Protein AF-A0A7R9ITS9-F1 (afdb_monomer_lite)

Foldseek 3Di:
DDDLVCLVVLLVVVVVDDCQVPLLVVLLCLLPDDDDLVCLVSSLVVLVSCVVVYVCNLVSNLVNCCVLQVDDLPDPPHDLVRLLSSLLSLLVCCVVVSDDCVRRVVSNVNSLVSLLVSPLALNPNLSSVLSCLVRVLQAQQVWDFPVNVVVCVVVVHDDDGHPNDDNVRNPVVLVSLVVSLVSLLVNLQVLLVVLVVLVVVQVVCCVVPVDDDPVSVVVNVVSVVSSVVSQVSSVSSCRSRVHDRDDHDDDCVVVVVVCVVVPPDPDDDDDDDPPPPDPDPVRVCVVVPDDDVVVVDDDPDPDDDDDDDDDDPVVVVVVVVVVVVVVPPDPDDDDDDDDDDDDD

pLDDT: mean 80.91, std 20.49, range [33.25, 98.31]

Sequence (344 aa):
MFTASQLDSLLKDMSTLNLTKYISEAAAALVEAKLKMNDISYVIKLCNALHRDYADFSTHLLDNWQKVLSIKKDDKSFIQSKLRVDLRFYAEVINSGILTHKEGLPLLGSVLTVLINMDKEEHNNINIILTFCRYCGEDYAGLVSRKIRQLAERYLMTVPRSTLLSKEKQRNVRTLLKDYYTSLCKHLLKEHRELQAFERQNKKILQTKGELSGERRERGTALQLSLQRLLTGTQGFSEVLDEDFPLLPQDDAVNIETLDSKVGNSESEDGLLSSNMWEDDETQNFYEYLPNMKDFLPSLTVQTNDLEAQVSEEALEADHLEELADDCLIIKEEEEEPLPPDPE

Radius of gyration: 35.15 Å; chains: 1; bounding box: 109×47×84 Å

Organism: NCBI:txid61484

Secondary structure (DSSP, 8-state):
---GGGHHHHHHHHHHS--TTTHHHHHHHHHHS---TTTHHHHHHHHHHHHHH-TTHHHHHHHHHHHHH---TT-TTS-HHHHHHHHHHHHHHHHTTSS-HHHHHHHHHHHHHHHHHH-SSS-TTHHHHHHHHHHHHHHHH----HHHHHHHHHTTPPPP---SS-HHHHHHHHHHHHHHHHHHHHHHHHHHHHHHHHHHHHHHHHHHHS---HHHHHHHHHHHHHHHHHHHHHHHHHHHHT-PPPPPPP-HHHHHHHHHTTTT--S-----------SSHHHHHHHH----GGGSS---------------THHHHHHHHHHHHHTTSS-----PPPPPPPP-

InterPro domains:
  IPR003890 MIF4G-like, type 3 [PF02854] (4-169)
  IPR003890 MIF4G-like, type 3 [SM00543] (3-204)
  IPR016024 Armadillo-type fold [SSF48371] (5-183)
  IPR039762 Nonsense-mediated mRNA decay protein Nmd2/UPF2 [PTHR12839] (2-312)

Structure (mmCIF, N/CA/C/O backbone):
data_AF-A0A7R9ITS9-F1
#
_entry.id   AF-A0A7R9ITS9-F1
#
loop_
_atom_site.group_PDB
_atom_site.id
_atom_site.type_symbol
_atom_site.label_atom_id
_atom_site.label_alt_id
_atom_site.label_comp_id
_atom_site.label_asym_id
_atom_site.label_entity_id
_atom_site.label_seq_id
_atom_site.pdbx_PDB_ins_code
_atom_site.Cartn_x
_atom_site.Cartn_y
_atom_site.Cartn_z
_atom_site.occupancy
_atom_site.B_iso_or_equiv
_atom_site.auth_seq_id
_atom_site.auth_comp_id
_atom_site.auth_asym_id
_atom_site.auth_atom_id
_atom_site.pdbx_PDB_model_num
ATOM 1 N N . MET A 1 1 ? 4.198 16.842 -12.781 1.00 65.06 1 MET A N 1
ATOM 2 C CA . MET A 1 1 ? 3.379 15.662 -12.423 1.00 65.06 1 MET A CA 1
ATOM 3 C C . MET A 1 1 ? 3.251 14.848 -13.693 1.00 65.06 1 MET A C 1
ATOM 5 O O . MET A 1 1 ? 2.812 15.427 -14.677 1.00 65.06 1 MET A O 1
ATOM 9 N N . PHE A 1 2 ? 3.721 13.602 -13.708 1.00 83.25 2 PHE A N 1
ATOM 10 C CA . PHE A 1 2 ? 3.565 12.731 -14.878 1.00 83.25 2 PHE A CA 1
ATOM 11 C C . PHE A 1 2 ? 2.101 12.299 -14.998 1.00 83.25 2 PHE A C 1
ATOM 13 O O . PHE A 1 2 ? 1.448 12.078 -13.977 1.00 83.25 2 PHE A O 1
ATOM 20 N N . THR A 1 3 ? 1.600 12.184 -16.225 1.00 83.38 3 THR A N 1
ATOM 21 C CA . THR A 1 3 ? 0.240 11.716 -16.526 1.00 83.38 3 THR A CA 1
ATOM 22 C C . THR A 1 3 ? 0.249 10.815 -17.755 1.00 83.38 3 THR A C 1
ATOM 24 O O . THR A 1 3 ? 1.094 10.981 -18.635 1.00 83.38 3 THR A O 1
ATOM 27 N N . ALA A 1 4 ? -0.711 9.890 -17.844 1.00 84.31 4 ALA A N 1
ATOM 28 C CA . ALA A 1 4 ? -0.842 8.970 -18.977 1.00 84.31 4 ALA A CA 1
ATOM 29 C C . ALA A 1 4 ? -0.823 9.652 -20.363 1.00 84.31 4 ALA A C 1
ATOM 31 O O . ALA A 1 4 ? -0.249 9.106 -21.301 1.00 84.31 4 ALA A O 1
ATOM 32 N N . SER A 1 5 ? -1.388 10.859 -20.493 1.00 89.00 5 SER A N 1
ATOM 33 C CA . SER A 1 5 ? -1.444 11.607 -21.760 1.00 89.00 5 SER A CA 1
ATOM 34 C C . SER A 1 5 ? -0.079 12.064 -22.282 1.00 89.00 5 SER A C 1
ATOM 36 O O . SER A 1 5 ? 0.055 12.357 -23.465 1.00 89.00 5 SER A O 1
ATOM 38 N N . GLN A 1 6 ? 0.936 12.125 -21.418 1.00 90.69 6 GLN A N 1
ATOM 39 C CA . GLN A 1 6 ? 2.294 12.534 -21.784 1.00 90.69 6 GLN A CA 1
ATOM 40 C C . GLN A 1 6 ? 3.157 11.353 -22.246 1.00 90.69 6 GLN A C 1
ATOM 42 O O . GLN A 1 6 ? 4.278 11.567 -22.710 1.00 90.69 6 GLN A O 1
ATOM 47 N N . LEU A 1 7 ? 2.674 10.112 -22.105 1.00 90.69 7 LEU A N 1
ATOM 48 C CA . LEU A 1 7 ? 3.479 8.921 -22.370 1.00 90.69 7 LEU A CA 1
ATOM 49 C C . LEU A 1 7 ? 3.961 8.874 -23.824 1.00 90.69 7 LEU A C 1
ATOM 51 O O . LEU A 1 7 ? 5.159 8.729 -24.056 1.00 90.69 7 LEU A O 1
ATOM 55 N N . ASP A 1 8 ? 3.057 9.031 -24.790 1.00 91.94 8 ASP A N 1
ATOM 56 C CA . ASP A 1 8 ? 3.393 8.877 -26.211 1.00 91.94 8 ASP A CA 1
ATOM 57 C C . ASP A 1 8 ? 4.367 9.957 -26.691 1.00 91.94 8 ASP A C 1
ATOM 59 O O . ASP A 1 8 ? 5.308 9.661 -27.430 1.00 91.94 8 ASP A O 1
ATOM 63 N N . SER A 1 9 ? 4.203 11.199 -26.217 1.00 93.62 9 SER A N 1
ATOM 64 C CA . SER A 1 9 ? 5.158 12.274 -26.500 1.00 93.62 9 SER A CA 1
ATOM 65 C C . SER A 1 9 ? 6.536 11.972 -25.916 1.00 93.62 9 SER A C 1
ATOM 67 O O . SER A 1 9 ? 7.531 12.099 -26.620 1.00 93.62 9 SER A O 1
ATOM 69 N N . LEU A 1 10 ? 6.606 11.494 -24.669 1.00 92.44 10 LEU A N 1
ATOM 70 C CA . LEU A 1 10 ? 7.882 11.188 -24.018 1.00 92.44 10 LEU A CA 1
ATOM 71 C C . LEU A 1 10 ? 8.594 9.994 -24.668 1.00 92.44 10 LEU A C 1
ATOM 73 O O . LEU A 1 10 ? 9.815 10.011 -24.804 1.00 92.44 10 LEU A O 1
ATOM 77 N N . LEU A 1 11 ? 7.850 8.967 -25.091 1.00 92.44 11 LEU A N 1
ATOM 78 C CA . LEU A 1 11 ? 8.406 7.832 -25.833 1.00 92.44 11 LEU A CA 1
ATOM 79 C C . LEU A 1 11 ? 8.946 8.265 -27.200 1.00 92.44 11 LEU A C 1
ATOM 81 O O . LEU A 1 11 ? 10.023 7.823 -27.604 1.00 92.44 11 LEU A O 1
ATOM 85 N N . LYS A 1 12 ? 8.229 9.157 -27.894 1.00 92.62 12 LYS A N 1
ATOM 86 C CA . LYS A 1 12 ? 8.695 9.727 -29.159 1.00 92.62 12 LYS A CA 1
ATOM 87 C C . LYS A 1 12 ? 9.978 10.529 -28.959 1.00 92.62 12 LYS A C 1
ATOM 89 O O . LYS A 1 12 ? 10.948 10.280 -29.670 1.00 92.62 12 LYS A O 1
ATOM 94 N N . ASP A 1 13 ? 10.015 11.420 -27.974 1.00 91.62 13 ASP A N 1
ATOM 95 C CA . ASP A 1 13 ? 11.203 12.226 -27.682 1.00 91.62 13 ASP A CA 1
ATOM 96 C C . ASP A 1 13 ? 12.401 11.328 -27.343 1.00 91.62 13 ASP A C 1
ATOM 98 O O . ASP A 1 13 ? 13.475 11.490 -27.922 1.00 91.62 13 ASP A O 1
ATOM 102 N N . MET A 1 14 ? 12.202 10.299 -26.510 1.00 89.69 14 MET A N 1
ATOM 103 C CA . MET A 1 14 ? 13.242 9.314 -26.191 1.00 89.69 14 MET A CA 1
ATOM 104 C C . MET A 1 14 ? 13.805 8.594 -27.413 1.00 89.69 14 MET A C 1
ATOM 106 O O . MET A 1 14 ? 15.009 8.375 -27.471 1.00 89.69 14 MET A O 1
ATOM 110 N N . SER A 1 15 ? 12.971 8.265 -28.404 1.00 88.50 15 SER A N 1
ATOM 111 C CA . SER A 1 15 ? 13.448 7.619 -29.635 1.00 88.50 15 SER A CA 1
ATOM 112 C C . SER A 1 15 ? 14.349 8.521 -30.489 1.00 88.50 15 SER A C 1
ATOM 114 O O . SER A 1 15 ? 15.094 8.031 -31.334 1.00 88.50 15 SER A O 1
ATOM 116 N N . THR A 1 16 ? 14.293 9.839 -30.270 1.00 91.94 16 THR A N 1
ATOM 117 C CA . THR A 1 16 ? 15.062 10.836 -31.030 1.00 91.94 16 THR A CA 1
ATOM 118 C C . THR A 1 16 ? 16.273 11.391 -30.279 1.00 91.94 16 THR A C 1
ATOM 120 O O . THR A 1 16 ? 17.164 11.969 -30.902 1.00 91.94 16 THR A O 1
ATOM 123 N N . LEU A 1 17 ? 16.329 11.222 -28.956 1.00 92.12 17 LEU A N 1
ATOM 124 C CA . LEU A 1 17 ? 17.369 11.776 -28.091 1.00 92.12 17 LEU A CA 1
ATOM 125 C C . LEU A 1 17 ? 18.376 10.702 -27.667 1.00 92.12 17 LEU A C 1
ATOM 127 O O . LEU A 1 17 ? 18.008 9.585 -27.319 1.00 92.12 17 LEU A O 1
ATOM 131 N N . ASN A 1 18 ? 19.659 11.067 -27.600 1.00 92.56 18 ASN A N 1
ATOM 132 C CA . ASN A 1 18 ? 20.668 10.242 -26.938 1.00 92.56 18 ASN A CA 1
ATOM 133 C C . ASN A 1 18 ? 20.781 10.658 -25.465 1.00 92.56 18 ASN A C 1
ATOM 135 O O . ASN A 1 18 ? 21.387 11.683 -25.145 1.00 92.56 18 ASN A O 1
ATOM 139 N N . LEU A 1 19 ? 20.214 9.849 -24.572 1.00 93.25 19 LEU A N 1
ATOM 140 C CA . LEU A 1 19 ? 20.162 10.129 -23.138 1.00 93.25 19 LEU A CA 1
ATOM 141 C C . LEU A 1 19 ? 21.324 9.522 -22.347 1.00 93.25 19 LEU A C 1
ATOM 143 O O . LEU A 1 19 ? 21.311 9.627 -21.128 1.00 93.25 19 LEU A O 1
ATOM 147 N N . THR A 1 20 ? 22.350 8.951 -22.990 1.00 93.75 20 THR A N 1
ATOM 148 C CA . THR A 1 20 ? 23.450 8.228 -22.308 1.00 93.75 20 THR A CA 1
ATOM 149 C C . THR A 1 20 ? 24.075 9.027 -21.157 1.00 93.75 20 THR A C 1
ATOM 151 O O . THR A 1 20 ? 24.404 8.467 -20.119 1.00 93.75 20 THR A O 1
ATOM 154 N N . LYS A 1 21 ? 24.208 10.352 -21.311 1.00 94.62 21 LYS A N 1
ATOM 155 C CA . LYS A 1 21 ? 24.788 11.246 -20.290 1.00 94.62 21 LYS A CA 1
ATOM 156 C C . LYS A 1 21 ? 23.803 11.720 -19.213 1.00 94.62 21 LYS A C 1
ATOM 158 O O . LYS A 1 21 ? 24.226 12.432 -18.316 1.00 94.62 21 LYS A O 1
ATOM 163 N N . TYR A 1 22 ? 22.526 11.372 -19.334 1.00 95.69 22 TYR A N 1
ATOM 164 C CA . TYR A 1 22 ? 21.423 11.873 -18.508 1.00 95.69 22 TYR A CA 1
ATOM 165 C C . TYR A 1 22 ? 20.606 10.745 -17.853 1.00 95.69 22 TYR A C 1
ATOM 167 O O . TYR A 1 22 ? 19.547 11.002 -17.282 1.00 95.69 22 TYR A O 1
ATOM 175 N N . ILE A 1 23 ? 21.048 9.483 -17.950 1.00 96.88 23 ILE A N 1
ATOM 176 C CA . ILE A 1 23 ? 20.304 8.328 -17.418 1.00 96.88 23 ILE A CA 1
ATOM 177 C C . ILE A 1 23 ? 20.199 8.371 -15.893 1.00 96.88 23 ILE A C 1
ATOM 179 O O . ILE A 1 23 ? 19.143 8.043 -15.350 1.00 96.88 23 ILE A O 1
ATOM 183 N N . SER A 1 24 ? 21.242 8.828 -15.201 1.00 96.81 24 SER A N 1
ATOM 184 C CA . SER A 1 24 ? 21.212 9.046 -13.752 1.00 96.81 24 SER A CA 1
ATOM 185 C C . SER A 1 24 ? 20.134 10.049 -13.334 1.00 96.81 24 SER A C 1
ATOM 187 O O . SER A 1 24 ? 19.373 9.797 -12.400 1.00 96.81 24 SER A O 1
ATOM 189 N N . GLU A 1 25 ? 20.038 11.168 -14.047 1.00 97.12 25 GLU A N 1
ATOM 190 C CA . GLU A 1 25 ? 19.081 12.245 -13.815 1.00 97.12 25 GLU A CA 1
ATOM 191 C C . GLU A 1 25 ? 17.664 11.807 -14.176 1.00 97.12 25 GLU A C 1
ATOM 193 O O . GLU A 1 25 ? 16.724 12.097 -13.439 1.00 97.12 25 GLU A O 1
ATOM 198 N N . ALA A 1 26 ? 17.504 11.057 -15.269 1.00 95.88 26 ALA A N 1
ATOM 199 C CA . ALA A 1 26 ? 16.225 10.471 -15.650 1.00 95.88 26 ALA A CA 1
ATOM 200 C C . ALA A 1 26 ? 15.724 9.482 -14.585 1.00 95.88 26 ALA A C 1
ATOM 202 O O . ALA A 1 26 ? 14.560 9.543 -14.186 1.00 95.88 26 ALA A O 1
ATOM 203 N N . ALA A 1 27 ? 16.600 8.608 -14.076 1.00 97.38 27 ALA A N 1
ATOM 204 C CA . ALA A 1 27 ? 16.272 7.680 -12.997 1.00 97.38 27 ALA A CA 1
ATOM 205 C C . ALA A 1 27 ? 15.881 8.418 -11.704 1.00 97.38 27 ALA A C 1
ATOM 207 O O . ALA A 1 27 ? 14.877 8.070 -11.082 1.00 97.38 27 ALA A O 1
ATOM 208 N N . ALA A 1 28 ? 16.617 9.468 -11.326 1.00 97.25 28 ALA A N 1
ATOM 209 C CA . ALA A 1 28 ? 16.279 10.293 -10.167 1.00 97.25 28 ALA A CA 1
ATOM 210 C C . ALA A 1 28 ? 14.916 10.987 -10.339 1.00 97.25 28 ALA A C 1
ATOM 212 O O . ALA A 1 28 ? 14.052 10.882 -9.468 1.00 97.25 28 ALA A O 1
ATOM 213 N N . ALA A 1 29 ? 14.675 11.607 -11.499 1.00 95.94 29 ALA A N 1
ATOM 214 C CA . ALA A 1 29 ? 13.419 12.289 -11.803 1.00 95.94 29 ALA A CA 1
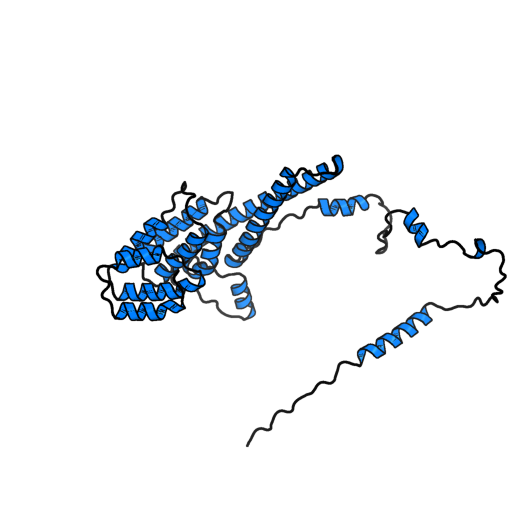ATOM 215 C C . ALA A 1 29 ? 12.206 11.344 -11.753 1.00 95.94 29 ALA A C 1
ATOM 217 O O . ALA A 1 29 ? 11.133 11.743 -11.297 1.00 95.94 29 ALA A O 1
ATOM 218 N N . LEU A 1 30 ? 12.369 10.087 -12.181 1.00 95.94 30 LEU A N 1
ATOM 219 C CA . LEU A 1 30 ? 11.328 9.059 -12.103 1.00 95.94 30 LEU A CA 1
ATOM 220 C C . LEU A 1 30 ? 10.951 8.700 -10.662 1.00 95.94 30 LEU A C 1
ATOM 222 O O . LEU A 1 30 ? 9.767 8.557 -10.361 1.00 95.94 30 LEU A O 1
ATOM 226 N N . VAL A 1 31 ? 11.939 8.569 -9.776 1.00 95.75 31 VAL A N 1
ATOM 227 C CA . VAL A 1 31 ? 11.719 8.227 -8.360 1.00 95.75 31 VAL A CA 1
ATOM 228 C C . VAL A 1 31 ? 11.122 9.414 -7.589 1.00 95.75 31 VAL A C 1
ATOM 230 O O . VAL A 1 31 ? 10.216 9.257 -6.762 1.00 95.75 31 VAL A O 1
ATOM 233 N N . GLU A 1 32 ? 11.579 10.631 -7.881 1.00 93.38 32 GLU A N 1
ATOM 234 C CA . GLU A 1 32 ? 11.097 11.857 -7.236 1.00 93.38 32 GLU A CA 1
ATOM 235 C C . GLU A 1 32 ? 9.712 12.295 -7.727 1.00 93.38 32 GLU A C 1
ATOM 237 O O . GLU A 1 32 ? 8.992 13.013 -7.019 1.00 93.38 32 GLU A O 1
ATOM 242 N N . ALA A 1 33 ? 9.302 11.842 -8.915 1.00 92.88 33 ALA A N 1
ATOM 243 C CA . ALA A 1 33 ? 8.025 12.200 -9.503 1.00 92.88 33 ALA A CA 1
ATOM 244 C C . ALA A 1 33 ? 6.855 11.939 -8.538 1.00 92.88 33 ALA A C 1
ATOM 246 O O . ALA A 1 33 ? 6.716 10.892 -7.897 1.00 92.88 33 ALA A O 1
ATOM 247 N N . LYS A 1 34 ? 5.953 12.921 -8.455 1.00 91.56 34 LYS A N 1
ATOM 248 C CA . LYS A 1 34 ? 4.650 12.749 -7.807 1.00 91.56 34 LYS A CA 1
ATOM 249 C C . LYS A 1 34 ? 3.712 12.078 -8.803 1.00 91.56 34 LYS A C 1
ATOM 251 O O . LYS A 1 34 ? 3.253 12.730 -9.743 1.00 91.56 34 LYS A O 1
ATOM 256 N N . LEU A 1 35 ? 3.464 10.790 -8.592 1.00 92.44 35 LEU A N 1
ATOM 257 C CA . LEU A 1 35 ? 2.628 9.948 -9.446 1.00 92.44 35 LEU A CA 1
ATOM 258 C C . LEU A 1 35 ? 1.248 9.727 -8.821 1.00 92.44 35 LEU A C 1
ATOM 260 O O . LEU A 1 35 ? 1.101 9.726 -7.596 1.00 92.44 35 LEU A O 1
ATOM 264 N N . LYS A 1 36 ? 0.230 9.509 -9.659 1.00 92.75 36 LYS A N 1
ATOM 265 C CA . LYS A 1 36 ? -1.055 8.966 -9.200 1.00 92.75 36 LYS A CA 1
ATOM 266 C C . LYS A 1 36 ? -1.046 7.448 -9.325 1.00 92.75 36 LYS A C 1
ATOM 268 O O . LYS A 1 36 ? -0.364 6.876 -10.169 1.00 92.75 36 LYS A O 1
ATOM 273 N N . MET A 1 37 ? -1.887 6.802 -8.524 1.00 92.56 37 MET A N 1
ATOM 274 C CA . MET A 1 37 ? -2.043 5.345 -8.502 1.00 92.56 37 MET A CA 1
ATOM 275 C C . MET A 1 37 ? -2.404 4.754 -9.880 1.00 92.56 37 MET A C 1
ATOM 277 O O . MET A 1 37 ? -1.963 3.658 -10.215 1.00 92.56 37 MET A O 1
ATOM 281 N N . ASN A 1 38 ? -3.166 5.490 -10.691 1.00 93.06 38 ASN A N 1
ATOM 282 C CA . ASN A 1 38 ? -3.594 5.055 -12.026 1.00 93.06 38 ASN A CA 1
ATOM 283 C C . ASN A 1 38 ? -2.523 5.272 -13.105 1.00 93.06 38 ASN A C 1
ATOM 285 O O . ASN A 1 38 ? -2.628 4.692 -14.180 1.00 93.06 38 ASN A O 1
ATOM 289 N N . ASP A 1 39 ? -1.495 6.081 -12.825 1.00 94.00 39 ASP A N 1
ATOM 290 C CA . ASP A 1 39 ? -0.448 6.410 -13.795 1.00 94.00 39 ASP A CA 1
ATOM 291 C C . ASP A 1 39 ? 0.724 5.408 -13.764 1.00 94.00 39 ASP A C 1
ATOM 293 O O . ASP A 1 39 ? 1.569 5.419 -14.657 1.00 94.00 39 ASP A O 1
ATOM 297 N N . ILE A 1 40 ? 0.778 4.517 -12.764 1.00 95.50 40 ILE A N 1
ATOM 298 C CA . ILE A 1 40 ? 1.912 3.601 -12.540 1.00 95.50 40 ILE A CA 1
ATOM 299 C C . ILE A 1 40 ? 2.170 2.709 -13.757 1.00 95.50 40 ILE A C 1
ATOM 301 O O . ILE A 1 40 ? 3.311 2.595 -14.194 1.00 95.50 40 ILE A O 1
ATOM 305 N N . SER A 1 41 ? 1.127 2.125 -14.353 1.00 94.62 41 SER A N 1
ATOM 306 C CA . SER A 1 41 ? 1.284 1.255 -15.528 1.00 94.62 41 SER A CA 1
ATOM 307 C C . SER A 1 41 ? 1.885 1.990 -16.732 1.00 94.62 41 SER A C 1
ATOM 309 O O . SER A 1 41 ? 2.608 1.387 -17.523 1.00 94.62 41 SER A O 1
ATOM 311 N N . TYR A 1 42 ? 1.638 3.295 -16.865 1.00 95.19 42 TYR A N 1
ATOM 312 C CA . TYR A 1 42 ? 2.203 4.126 -17.929 1.00 95.19 42 TYR A CA 1
ATOM 313 C C . TYR A 1 42 ? 3.657 4.505 -17.641 1.00 95.19 42 TYR A C 1
ATOM 315 O O . TYR A 1 42 ? 4.492 4.438 -18.540 1.00 95.19 42 TYR A O 1
ATOM 323 N N . VAL A 1 43 ? 3.991 4.830 -16.389 1.00 96.12 43 VAL A N 1
ATOM 324 C CA . VAL A 1 43 ? 5.387 5.082 -15.994 1.00 96.12 43 VAL A CA 1
ATOM 325 C C . VAL A 1 43 ? 6.240 3.828 -16.177 1.00 96.12 43 VAL A C 1
ATOM 327 O O . VAL A 1 43 ? 7.356 3.922 -16.671 1.00 96.12 43 VAL A O 1
ATOM 330 N N . ILE A 1 44 ? 5.707 2.640 -15.882 1.00 97.06 44 ILE A N 1
ATOM 331 C CA . ILE A 1 44 ? 6.413 1.370 -16.111 1.00 97.06 44 ILE A CA 1
ATOM 332 C C . ILE A 1 44 ? 6.739 1.159 -17.595 1.00 97.06 44 ILE A C 1
ATOM 334 O O . ILE A 1 44 ? 7.830 0.693 -17.917 1.00 97.06 44 ILE A O 1
ATOM 338 N N . LYS A 1 45 ? 5.855 1.553 -18.523 1.00 95.94 45 LYS A N 1
ATOM 339 C CA . LYS A 1 45 ? 6.169 1.531 -19.966 1.00 95.94 45 LYS A CA 1
ATOM 340 C C . LYS A 1 45 ? 7.350 2.445 -20.302 1.00 95.94 45 LYS A C 1
ATOM 342 O O . LYS A 1 45 ? 8.208 2.058 -21.091 1.00 95.94 45 LYS A O 1
ATOM 347 N N . LEU A 1 46 ? 7.419 3.617 -19.670 1.00 95.62 46 LEU A N 1
ATOM 348 C CA . LEU A 1 46 ? 8.539 4.549 -19.807 1.00 95.62 46 LEU A CA 1
ATOM 349 C C . LEU A 1 46 ? 9.847 3.945 -19.275 1.00 95.62 46 LEU A C 1
ATOM 351 O O . LEU A 1 46 ? 10.868 3.977 -19.957 1.00 95.62 46 LEU A O 1
ATOM 355 N N . CYS A 1 47 ? 9.805 3.346 -18.082 1.00 97.06 47 CYS A N 1
ATOM 356 C CA . CYS A 1 47 ? 10.962 2.690 -17.477 1.00 97.06 47 CYS A CA 1
ATOM 357 C C . CYS A 1 47 ? 11.446 1.496 -18.308 1.00 97.06 47 CYS A C 1
ATOM 359 O O . CYS A 1 47 ? 12.648 1.308 -18.440 1.00 97.06 47 CYS A O 1
ATOM 361 N N . ASN A 1 48 ? 10.538 0.726 -18.913 1.00 96.75 48 ASN A N 1
ATOM 362 C CA . ASN A 1 48 ? 10.899 -0.370 -19.813 1.00 96.75 48 ASN A CA 1
ATOM 363 C C . ASN A 1 48 ? 11.606 0.121 -21.083 1.00 96.75 48 ASN A C 1
ATOM 365 O O . ASN A 1 48 ? 12.564 -0.509 -21.522 1.00 96.75 48 ASN A O 1
ATOM 369 N N . ALA A 1 49 ? 11.166 1.243 -21.663 1.00 95.25 49 ALA A N 1
ATOM 370 C CA . ALA A 1 49 ? 11.851 1.837 -22.811 1.00 95.25 49 ALA A CA 1
ATOM 371 C C . ALA A 1 49 ? 13.286 2.254 -22.444 1.00 95.25 49 ALA A C 1
ATOM 373 O O . ALA A 1 49 ? 14.228 1.874 -23.134 1.00 95.25 49 ALA A O 1
ATOM 374 N N . LEU A 1 50 ? 13.458 2.938 -21.307 1.00 96.31 50 LEU A N 1
ATOM 375 C CA . LEU A 1 50 ? 14.780 3.315 -20.800 1.00 96.31 50 LEU A CA 1
ATOM 376 C C . LEU A 1 50 ? 15.657 2.095 -20.495 1.00 96.31 50 LEU A C 1
ATOM 378 O O . LEU A 1 50 ? 16.826 2.077 -20.859 1.00 96.31 50 LEU A O 1
ATOM 382 N N . HIS A 1 51 ? 15.097 1.064 -19.864 1.00 97.00 51 HIS A N 1
ATOM 383 C CA . HIS A 1 51 ? 15.836 -0.145 -19.515 1.00 97.00 51 HIS A CA 1
ATOM 384 C C . HIS A 1 51 ? 16.323 -0.919 -20.746 1.00 97.00 51 HIS A C 1
ATOM 386 O O . HIS A 1 51 ? 17.435 -1.438 -20.745 1.00 97.00 51 HIS A O 1
ATOM 392 N N . ARG A 1 52 ? 15.506 -0.976 -21.805 1.00 95.50 52 ARG A N 1
ATOM 393 C CA . ARG A 1 52 ? 15.868 -1.642 -23.062 1.00 95.50 52 ARG A CA 1
ATOM 394 C C . ARG A 1 52 ? 17.014 -0.928 -23.778 1.00 95.50 52 ARG A C 1
ATOM 396 O O . ARG A 1 52 ? 17.881 -1.593 -24.337 1.00 95.50 52 ARG A O 1
ATOM 403 N N . ASP A 1 53 ? 16.994 0.402 -23.776 1.00 95.12 53 ASP A N 1
ATOM 404 C CA . ASP A 1 53 ? 17.905 1.204 -24.594 1.00 95.12 53 ASP A CA 1
ATOM 405 C C . ASP A 1 53 ? 19.204 1.569 -23.836 1.00 95.12 53 ASP A C 1
ATOM 407 O O . ASP A 1 53 ? 20.228 1.839 -24.464 1.00 95.12 53 ASP A O 1
ATOM 411 N N . TYR A 1 54 ? 19.198 1.524 -22.494 1.00 96.75 54 TYR A N 1
ATOM 412 C CA . TYR A 1 54 ? 20.324 1.927 -21.645 1.00 96.75 54 TYR A CA 1
ATOM 413 C C . TYR A 1 54 ? 20.615 0.905 -20.534 1.00 96.75 54 TYR A C 1
ATOM 415 O O . TYR A 1 54 ? 19.882 0.800 -19.550 1.00 96.75 54 TYR A O 1
ATOM 423 N N . ALA A 1 55 ? 21.745 0.199 -20.650 1.00 95.62 55 ALA A N 1
ATOM 424 C CA . ALA A 1 55 ? 22.132 -0.879 -19.731 1.00 95.62 55 ALA A CA 1
ATOM 425 C C . ALA A 1 55 ? 22.294 -0.428 -18.264 1.00 95.62 55 ALA A C 1
ATOM 427 O O . ALA A 1 55 ? 21.925 -1.164 -17.353 1.00 95.62 55 ALA A O 1
ATOM 428 N N . ASP A 1 56 ? 22.786 0.793 -18.032 1.00 96.62 56 ASP A N 1
ATOM 429 C CA . ASP A 1 56 ? 23.050 1.318 -16.682 1.00 96.62 56 ASP A CA 1
ATOM 430 C C . ASP A 1 56 ? 21.793 1.871 -15.979 1.00 96.62 56 ASP A C 1
ATOM 432 O O . ASP A 1 56 ? 21.844 2.270 -14.812 1.00 96.62 56 ASP A O 1
ATOM 436 N N . PHE A 1 57 ? 20.642 1.903 -16.666 1.00 98.06 57 PHE A N 1
ATOM 437 C CA . PHE A 1 57 ? 19.413 2.495 -16.134 1.00 98.06 57 PHE A CA 1
ATOM 438 C C . PHE A 1 57 ? 18.914 1.802 -14.862 1.00 98.06 57 PHE A C 1
ATOM 440 O O . PHE A 1 57 ? 18.568 2.480 -13.895 1.00 98.06 57 PHE A O 1
ATOM 447 N N . SER A 1 58 ? 18.881 0.466 -14.838 1.00 97.56 58 SER A N 1
ATOM 448 C CA . SER A 1 58 ? 18.380 -0.298 -13.687 1.00 97.56 58 SER A CA 1
ATOM 449 C C . SER A 1 58 ? 19.232 -0.070 -12.435 1.00 97.56 58 SER A C 1
ATOM 451 O O . SER A 1 58 ? 18.678 0.092 -11.346 1.00 97.56 58 SER A O 1
ATOM 453 N N . THR A 1 59 ? 20.554 0.039 -12.593 1.00 97.75 59 THR A N 1
ATOM 454 C CA . THR A 1 59 ? 21.499 0.359 -11.512 1.00 97.75 59 THR A CA 1
ATOM 455 C C . THR A 1 59 ? 21.200 1.732 -10.912 1.00 97.75 59 THR A C 1
ATOM 457 O O . THR A 1 59 ? 20.955 1.848 -9.712 1.00 97.75 59 THR A O 1
ATOM 460 N N . HIS A 1 60 ? 21.115 2.772 -11.749 1.00 98.19 60 HIS A N 1
ATOM 461 C CA . HIS A 1 60 ? 20.789 4.122 -11.282 1.00 98.19 60 HIS A CA 1
ATOM 462 C C . HIS A 1 60 ? 19.388 4.218 -10.666 1.00 98.19 60 HIS A C 1
ATOM 464 O O . HIS A 1 60 ? 19.173 4.969 -9.711 1.00 98.19 60 HIS A O 1
ATOM 470 N N . LEU A 1 61 ? 18.420 3.464 -11.189 1.00 98.31 61 LEU A N 1
ATOM 471 C CA . LEU A 1 61 ? 17.071 3.407 -10.636 1.00 98.31 61 LEU A CA 1
ATOM 472 C C . LEU A 1 61 ? 17.079 2.784 -9.233 1.00 98.31 61 LEU A C 1
ATOM 474 O O . LEU A 1 61 ? 16.474 3.342 -8.316 1.00 98.31 61 LEU A O 1
ATOM 478 N N . LEU A 1 62 ? 17.791 1.669 -9.043 1.00 98.00 62 LEU A N 1
ATOM 479 C CA . LEU A 1 62 ? 17.918 1.006 -7.745 1.00 98.00 62 LEU A CA 1
ATOM 480 C C . LEU A 1 62 ? 18.602 1.901 -6.706 1.00 98.00 62 LEU A C 1
ATOM 482 O O . LEU A 1 62 ? 18.102 2.004 -5.586 1.00 98.00 62 LEU A O 1
ATOM 486 N N . ASP A 1 63 ? 19.686 2.586 -7.077 1.00 97.62 63 ASP A N 1
ATOM 487 C CA . ASP A 1 63 ? 20.406 3.503 -6.184 1.00 97.62 63 ASP A CA 1
ATOM 488 C C . ASP A 1 63 ? 19.495 4.620 -5.658 1.00 97.62 63 ASP A C 1
ATOM 490 O O . ASP A 1 63 ? 19.531 4.976 -4.477 1.00 97.62 63 ASP A O 1
ATOM 494 N N . ASN A 1 64 ? 18.648 5.182 -6.524 1.00 97.38 64 ASN A N 1
ATOM 495 C CA . ASN A 1 64 ? 17.691 6.211 -6.123 1.00 97.38 64 ASN A CA 1
ATOM 496 C C . ASN A 1 64 ? 16.560 5.637 -5.260 1.00 97.38 64 ASN A C 1
ATOM 498 O O . ASN A 1 64 ? 16.185 6.252 -4.259 1.00 97.38 64 ASN A O 1
ATOM 502 N N . TRP A 1 65 ? 16.071 4.432 -5.563 1.00 97.31 65 TRP A N 1
ATOM 503 C CA . TRP A 1 65 ? 15.089 3.758 -4.712 1.00 97.31 65 TRP A CA 1
ATOM 504 C C . TRP A 1 65 ? 15.621 3.439 -3.321 1.00 97.31 65 TRP A C 1
ATOM 506 O O . TRP A 1 65 ? 14.901 3.631 -2.345 1.00 97.31 65 TRP A O 1
ATOM 516 N N . GLN A 1 66 ? 16.875 3.006 -3.198 1.00 95.44 66 GLN A N 1
ATOM 517 C CA . GLN A 1 66 ? 17.488 2.746 -1.897 1.00 95.44 66 GLN A CA 1
ATOM 518 C C . GLN A 1 66 ? 17.517 4.003 -1.025 1.00 95.44 66 GLN A C 1
ATOM 520 O O . GLN A 1 66 ? 17.252 3.907 0.170 1.00 95.44 66 GLN A O 1
ATOM 525 N N . LYS A 1 67 ? 17.762 5.186 -1.599 1.00 92.25 67 LYS A N 1
ATOM 526 C CA . LYS A 1 67 ? 17.737 6.455 -0.851 1.00 92.25 67 LYS A CA 1
ATOM 527 C C . LYS A 1 67 ? 16.341 6.795 -0.323 1.00 92.25 67 LYS A C 1
ATOM 529 O O . LYS A 1 67 ? 16.227 7.287 0.793 1.00 92.25 67 LYS A O 1
ATOM 534 N N . VAL A 1 68 ? 15.297 6.527 -1.109 1.00 91.00 68 VAL A N 1
ATOM 535 C CA . VAL A 1 68 ? 13.908 6.884 -0.766 1.00 91.00 68 VAL A CA 1
ATOM 536 C C . VAL A 1 68 ? 13.233 5.843 0.130 1.00 91.00 68 VAL A C 1
ATOM 538 O O . VAL A 1 68 ? 12.458 6.200 1.013 1.00 91.00 68 VAL A O 1
ATOM 541 N N . LEU A 1 69 ? 13.522 4.558 -0.078 1.00 92.25 69 LEU A N 1
ATOM 542 C CA . LEU A 1 69 ? 12.849 3.447 0.598 1.00 92.25 69 LEU A CA 1
ATOM 543 C C . LEU A 1 69 ? 13.630 2.886 1.795 1.00 92.25 69 LEU A C 1
ATOM 545 O O . LEU A 1 69 ? 13.092 2.057 2.525 1.00 92.25 69 LEU A O 1
ATOM 549 N N . SER A 1 70 ? 14.866 3.322 2.058 1.00 87.56 70 SER A N 1
ATOM 550 C CA . SER A 1 70 ? 15.594 2.928 3.277 1.00 87.56 70 SER A CA 1
ATOM 551 C C . SER A 1 70 ? 15.056 3.654 4.513 1.00 87.56 70 SER A C 1
ATOM 553 O O . SER A 1 70 ? 15.701 4.539 5.074 1.00 87.56 70 SER A O 1
ATOM 555 N N . ILE A 1 71 ? 13.856 3.269 4.940 1.00 81.88 71 ILE A N 1
ATOM 556 C CA . ILE A 1 71 ? 13.171 3.845 6.096 1.00 81.88 71 ILE A CA 1
ATOM 557 C C . ILE A 1 71 ? 13.893 3.402 7.371 1.00 81.88 71 ILE A C 1
ATOM 559 O O . ILE A 1 71 ? 14.037 2.208 7.647 1.00 81.88 71 ILE A O 1
ATOM 563 N N . LYS A 1 72 ? 14.339 4.372 8.171 1.00 77.50 72 LYS A N 1
ATOM 564 C CA . LYS A 1 72 ? 14.890 4.126 9.509 1.00 77.50 72 LYS A CA 1
ATOM 565 C C . LYS A 1 72 ? 13.763 4.156 10.539 1.00 77.50 72 LYS A C 1
ATOM 567 O O . LYS A 1 72 ? 12.821 4.926 10.402 1.00 77.50 72 LYS A O 1
ATOM 572 N N . LYS A 1 73 ? 13.884 3.352 11.602 1.00 66.62 73 LYS A N 1
ATOM 573 C CA . LYS A 1 73 ? 12.858 3.235 12.660 1.00 66.62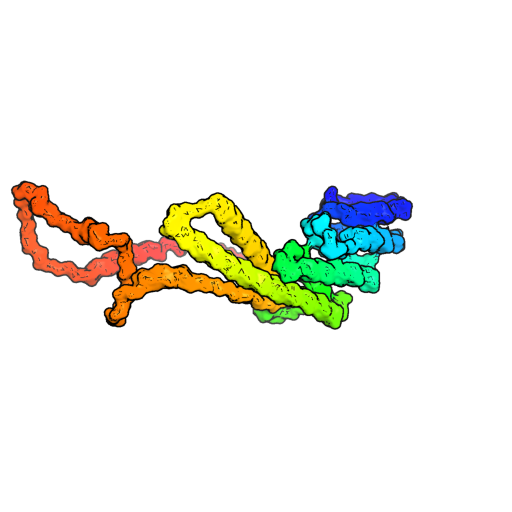 73 LYS A CA 1
ATOM 574 C C . LYS A 1 73 ? 12.493 4.569 13.329 1.00 66.62 73 LYS A C 1
ATOM 576 O O . LYS A 1 73 ? 11.345 4.732 13.726 1.00 66.62 73 LYS A O 1
ATOM 581 N N . ASP A 1 74 ? 13.437 5.504 13.417 1.00 64.19 74 ASP A N 1
ATOM 582 C CA . ASP A 1 74 ? 13.231 6.812 14.059 1.00 64.19 74 ASP A CA 1
ATOM 583 C C . ASP A 1 74 ? 12.765 7.904 13.085 1.00 64.19 74 ASP A C 1
ATOM 585 O O . ASP A 1 74 ? 12.461 9.026 13.493 1.00 64.19 74 ASP A O 1
ATOM 589 N N . ASP A 1 75 ? 12.698 7.593 11.790 1.00 65.00 75 ASP A N 1
ATOM 590 C CA . ASP A 1 75 ? 12.424 8.580 10.759 1.00 65.00 75 ASP A CA 1
ATOM 591 C C . ASP A 1 75 ? 10.920 8.679 10.484 1.00 65.00 75 ASP A C 1
ATOM 593 O O . ASP A 1 75 ? 10.362 8.018 9.610 1.00 65.00 75 ASP A O 1
ATOM 597 N N . LYS A 1 76 ? 10.235 9.521 11.265 1.00 58.28 76 LYS A N 1
ATOM 598 C CA . LYS A 1 76 ? 8.815 9.853 11.050 1.00 58.28 76 LYS A CA 1
ATOM 599 C C . LYS A 1 76 ? 8.597 10.822 9.874 1.00 58.28 76 LYS A C 1
ATOM 601 O O . LYS A 1 76 ? 7.467 11.251 9.658 1.00 58.28 76 LYS A O 1
ATOM 606 N N . SER A 1 77 ? 9.649 11.203 9.138 1.00 57.25 77 SER A N 1
ATOM 607 C CA . SER A 1 77 ? 9.590 12.266 8.123 1.00 57.25 77 SER A CA 1
ATOM 608 C C . SER A 1 77 ? 9.082 11.822 6.745 1.00 57.25 77 SER A C 1
ATOM 610 O O . SER A 1 77 ? 8.843 12.671 5.881 1.00 57.25 77 SER A O 1
ATOM 612 N N . PHE A 1 78 ? 8.870 10.520 6.509 1.00 67.56 78 PHE A N 1
ATOM 613 C CA . PHE A 1 78 ? 8.393 10.058 5.205 1.00 67.56 78 PHE A CA 1
ATOM 614 C C . PHE A 1 78 ? 6.907 10.383 4.983 1.00 67.56 78 PHE A C 1
ATOM 616 O O . PHE A 1 78 ? 6.041 10.188 5.838 1.00 67.56 78 PHE A O 1
ATOM 623 N N . ILE A 1 79 ? 6.586 10.856 3.778 1.00 71.31 79 ILE A N 1
ATOM 624 C CA . ILE A 1 79 ? 5.218 11.216 3.404 1.00 71.31 79 ILE A CA 1
ATOM 625 C C . ILE A 1 79 ? 4.445 9.932 3.088 1.00 71.31 79 ILE A C 1
ATOM 627 O O . ILE A 1 79 ? 4.570 9.383 1.990 1.00 71.31 79 ILE A O 1
ATOM 631 N N . GLN A 1 80 ? 3.594 9.487 4.017 1.00 77.81 80 GLN A N 1
ATOM 632 C CA . GLN A 1 80 ? 2.779 8.268 3.876 1.00 77.81 80 GLN A CA 1
ATOM 633 C C . GLN A 1 80 ? 2.030 8.188 2.533 1.00 77.81 80 GLN A C 1
ATOM 635 O O . GLN A 1 80 ? 1.992 7.138 1.888 1.00 77.81 80 GLN A O 1
ATOM 640 N N . SER A 1 81 ? 1.474 9.313 2.068 1.00 79.19 81 SER A N 1
ATOM 641 C CA . SER A 1 81 ? 0.734 9.397 0.802 1.00 79.19 81 SER A CA 1
ATOM 642 C C . SER A 1 81 ? 1.595 9.104 -0.428 1.00 79.19 81 SER A C 1
ATOM 644 O O . SER A 1 81 ? 1.091 8.496 -1.373 1.00 79.19 81 SER A O 1
ATOM 646 N N . LYS A 1 82 ? 2.872 9.521 -0.422 1.00 89.56 82 LYS A N 1
ATOM 647 C CA . LYS A 1 82 ? 3.823 9.231 -1.505 1.00 89.56 82 LYS A CA 1
ATOM 648 C C . LYS A 1 82 ? 4.349 7.806 -1.379 1.00 89.56 82 LYS A C 1
ATOM 650 O O . LYS A 1 82 ? 4.285 7.074 -2.361 1.00 89.56 82 LYS A O 1
ATOM 655 N N . LEU A 1 83 ? 4.732 7.376 -0.172 1.00 92.56 83 LEU A N 1
ATOM 656 C CA . LEU A 1 83 ? 5.246 6.023 0.061 1.00 92.56 83 LEU A CA 1
ATOM 657 C C . LEU A 1 83 ? 4.265 4.939 -0.409 1.00 92.56 83 LEU A C 1
ATOM 659 O O . LEU A 1 83 ? 4.678 3.939 -0.979 1.00 92.56 83 LEU A O 1
ATOM 663 N N . ARG A 1 84 ? 2.954 5.152 -0.243 1.00 93.12 84 ARG A N 1
ATOM 664 C CA . ARG A 1 84 ? 1.924 4.238 -0.760 1.00 93.12 84 ARG A CA 1
ATOM 665 C C . ARG A 1 84 ? 2.005 4.020 -2.277 1.00 93.12 84 ARG A C 1
ATOM 667 O O . ARG A 1 84 ? 1.795 2.903 -2.740 1.00 93.12 84 ARG A O 1
ATOM 674 N N . VAL A 1 85 ? 2.240 5.082 -3.046 1.00 95.25 85 VAL A N 1
ATOM 675 C CA . VAL A 1 85 ? 2.345 5.015 -4.514 1.00 95.25 85 VAL A CA 1
ATOM 676 C C . VAL A 1 85 ? 3.714 4.472 -4.912 1.00 95.25 85 VAL A C 1
ATOM 678 O O . VAL A 1 85 ? 3.789 3.583 -5.754 1.00 95.25 85 VAL A O 1
ATOM 681 N N . ASP A 1 86 ? 4.769 4.948 -4.254 1.00 95.81 86 ASP A N 1
ATOM 682 C CA . ASP A 1 86 ? 6.154 4.536 -4.479 1.00 95.81 86 ASP A CA 1
ATOM 683 C C . ASP A 1 86 ? 6.357 3.042 -4.220 1.00 95.81 86 ASP A C 1
ATOM 685 O O . ASP A 1 86 ? 6.987 2.363 -5.021 1.00 95.81 86 ASP A O 1
ATOM 689 N N . LEU A 1 87 ? 5.769 2.499 -3.150 1.00 96.44 87 LEU A N 1
ATOM 690 C CA . LEU A 1 87 ? 5.866 1.078 -2.821 1.00 96.44 87 LEU A CA 1
ATOM 691 C C . LEU A 1 87 ? 5.217 0.201 -3.899 1.00 96.44 87 LEU A C 1
ATOM 693 O O . LEU A 1 87 ? 5.783 -0.826 -4.271 1.00 96.44 87 LEU A O 1
ATOM 697 N N . ARG A 1 88 ? 4.058 0.613 -4.436 1.00 96.50 88 ARG A N 1
ATOM 698 C CA . ARG A 1 88 ? 3.442 -0.081 -5.575 1.00 96.50 88 ARG A CA 1
ATOM 699 C C . ARG A 1 88 ? 4.303 0.062 -6.826 1.00 96.50 88 ARG A C 1
ATOM 701 O O . ARG A 1 88 ? 4.533 -0.926 -7.507 1.00 96.50 88 ARG A O 1
ATOM 708 N N . PHE A 1 89 ? 4.780 1.268 -7.126 1.00 97.75 89 PHE A N 1
ATOM 709 C CA . PHE A 1 89 ? 5.620 1.503 -8.297 1.00 97.75 89 PHE A CA 1
ATOM 710 C C . PHE A 1 89 ? 6.890 0.642 -8.245 1.00 97.75 89 PHE A C 1
ATOM 712 O O . PHE A 1 89 ? 7.189 -0.061 -9.204 1.00 97.75 89 PHE A O 1
ATOM 719 N N . TYR A 1 90 ? 7.570 0.598 -7.103 1.00 98.12 90 TYR A N 1
ATOM 720 C CA . TYR A 1 90 ? 8.744 -0.242 -6.896 1.00 98.12 90 TYR A CA 1
ATOM 721 C C . TYR A 1 90 ? 8.445 -1.740 -7.071 1.00 98.12 90 TYR A C 1
ATOM 723 O O . TYR A 1 90 ? 9.209 -2.456 -7.718 1.00 98.12 90 TYR A O 1
ATOM 731 N N . ALA A 1 91 ? 7.306 -2.214 -6.558 1.00 97.62 91 ALA A N 1
ATOM 732 C CA . ALA A 1 91 ? 6.872 -3.595 -6.754 1.00 97.62 91 ALA A CA 1
ATOM 733 C C . ALA A 1 91 ? 6.601 -3.926 -8.238 1.00 97.62 91 ALA A C 1
ATOM 735 O O . ALA A 1 91 ? 6.947 -5.016 -8.689 1.00 97.62 91 ALA A O 1
ATOM 736 N N . GLU A 1 92 ? 6.047 -2.994 -9.016 1.00 97.31 92 GLU A N 1
ATOM 737 C CA . GLU A 1 92 ? 5.835 -3.162 -10.464 1.00 97.31 92 GLU A CA 1
ATOM 738 C C . GLU A 1 92 ? 7.147 -3.117 -11.266 1.00 97.31 92 GLU A C 1
ATOM 740 O O . GLU A 1 92 ? 7.294 -3.817 -12.268 1.00 97.31 92 GLU A O 1
ATOM 745 N N . VAL A 1 93 ? 8.142 -2.340 -10.822 1.00 98.00 93 VAL A N 1
ATOM 746 C CA . VAL A 1 93 ? 9.490 -2.330 -11.425 1.00 98.00 93 VAL A CA 1
ATOM 747 C C . VAL A 1 93 ? 10.146 -3.713 -11.308 1.00 98.00 93 VAL A C 1
ATOM 749 O O . VAL A 1 93 ? 10.778 -4.183 -12.252 1.00 98.00 93 VAL A O 1
ATOM 752 N N . ILE A 1 94 ? 9.967 -4.394 -10.174 1.00 97.56 94 ILE A N 1
ATOM 753 C CA . ILE A 1 94 ? 10.440 -5.774 -9.991 1.00 97.56 94 ILE A CA 1
ATOM 754 C C . ILE A 1 94 ? 9.597 -6.749 -10.826 1.00 97.56 94 ILE A C 1
ATOM 756 O O . ILE A 1 94 ? 10.157 -7.612 -11.495 1.00 97.56 94 ILE A O 1
ATOM 760 N N . ASN A 1 95 ? 8.266 -6.597 -10.828 1.00 95.19 95 ASN A N 1
ATOM 761 C CA . ASN A 1 95 ? 7.350 -7.474 -11.571 1.00 95.19 95 ASN A CA 1
ATOM 762 C C . ASN A 1 95 ? 7.602 -7.437 -13.090 1.00 95.19 95 ASN A C 1
ATOM 764 O O . ASN A 1 95 ? 7.551 -8.455 -13.770 1.00 95.19 95 ASN A O 1
ATOM 768 N N . SER A 1 96 ? 7.942 -6.258 -13.618 1.00 95.62 96 SER A N 1
ATOM 769 C CA . SER A 1 96 ? 8.306 -6.061 -15.028 1.00 95.62 96 SER A CA 1
ATOM 770 C C . SER A 1 96 ? 9.714 -6.551 -15.388 1.00 95.62 96 SER A C 1
ATOM 772 O O . SER A 1 96 ? 10.068 -6.550 -16.564 1.00 95.62 96 SER A O 1
ATOM 774 N N . GLY A 1 97 ? 10.516 -6.982 -14.409 1.00 95.62 97 GLY A N 1
ATOM 775 C CA . GLY A 1 97 ? 11.863 -7.508 -14.628 1.00 95.62 97 GLY A CA 1
ATOM 776 C C . GLY A 1 97 ? 12.948 -6.451 -14.849 1.00 95.62 97 GLY A C 1
ATOM 777 O O . GLY A 1 97 ? 14.089 -6.825 -15.102 1.00 95.62 97 GLY A O 1
ATOM 778 N N . ILE A 1 98 ? 12.631 -5.155 -14.710 1.00 97.50 98 ILE A N 1
ATOM 779 C CA . ILE A 1 98 ? 13.618 -4.059 -14.786 1.00 97.50 98 ILE A CA 1
ATOM 780 C C . ILE A 1 98 ? 14.663 -4.206 -13.673 1.00 97.50 98 ILE A C 1
ATOM 782 O O . ILE A 1 98 ? 15.847 -3.942 -13.872 1.00 97.50 98 ILE A O 1
ATOM 786 N N . LEU A 1 99 ? 14.213 -4.628 -12.488 1.00 97.81 99 LEU A N 1
ATOM 787 C CA . LEU A 1 99 ? 15.078 -5.054 -11.395 1.00 97.81 99 LEU A CA 1
ATOM 788 C C . LEU A 1 99 ? 14.943 -6.558 -11.210 1.00 97.81 99 LEU A C 1
ATOM 790 O O . LEU A 1 99 ? 13.833 -7.086 -11.110 1.00 97.81 99 LEU A O 1
ATOM 794 N N . THR A 1 100 ? 16.072 -7.255 -11.098 1.00 96.06 100 THR A N 1
ATOM 795 C CA . THR A 1 100 ? 16.031 -8.695 -10.855 1.00 96.06 100 THR A CA 1
ATOM 796 C C . THR A 1 100 ? 15.524 -8.994 -9.444 1.00 96.06 100 THR A C 1
ATOM 798 O O . THR A 1 100 ? 15.661 -8.199 -8.510 1.00 96.06 100 THR A O 1
ATOM 801 N N . HIS A 1 101 ? 15.009 -10.206 -9.230 1.00 95.12 101 HIS A N 1
ATOM 802 C CA . HIS A 1 101 ? 14.566 -10.638 -7.899 1.00 95.12 101 HIS A CA 1
ATOM 803 C C . HIS A 1 101 ? 15.691 -10.609 -6.854 1.00 95.12 101 HIS A C 1
ATOM 805 O O . HIS A 1 101 ? 15.422 -10.461 -5.663 1.00 95.12 101 HIS A O 1
ATOM 811 N N . LYS A 1 102 ? 16.949 -10.770 -7.280 1.00 95.31 102 LYS A N 1
ATOM 812 C CA . LYS A 1 102 ? 18.112 -10.726 -6.388 1.00 95.31 102 LYS A CA 1
ATOM 813 C C . LYS A 1 102 ? 18.382 -9.307 -5.880 1.00 95.31 102 LYS A C 1
ATOM 815 O O . LYS A 1 102 ? 18.803 -9.153 -4.740 1.00 95.31 102 LYS A O 1
ATOM 820 N N . GLU A 1 103 ? 18.127 -8.303 -6.710 1.00 95.69 103 GLU A N 1
ATOM 821 C CA . GLU A 1 103 ? 18.400 -6.896 -6.415 1.00 95.69 103 GLU A CA 1
ATOM 822 C C . GLU A 1 103 ? 17.218 -6.215 -5.724 1.00 95.69 103 GLU A C 1
ATOM 824 O O . GLU A 1 103 ? 17.400 -5.516 -4.729 1.00 95.69 103 GLU A O 1
ATOM 829 N N . GLY A 1 104 ? 16.000 -6.439 -6.226 1.00 96.25 104 GLY A N 1
ATOM 830 C CA . GLY A 1 104 ? 14.826 -5.686 -5.790 1.00 96.25 104 GLY A CA 1
ATOM 831 C C . GLY A 1 104 ? 14.127 -6.233 -4.540 1.00 96.25 104 GLY A C 1
ATOM 832 O O . GLY A 1 104 ? 13.692 -5.471 -3.672 1.00 96.25 104 GLY A O 1
ATOM 833 N N . LEU A 1 105 ? 14.036 -7.562 -4.396 1.00 96.12 105 LEU A N 1
ATOM 834 C CA . LEU A 1 105 ? 13.316 -8.173 -3.270 1.00 96.12 105 LEU A CA 1
ATOM 835 C C . LEU A 1 105 ? 13.910 -7.848 -1.890 1.00 96.12 105 LEU A C 1
ATOM 837 O O . LEU A 1 105 ? 13.114 -7.664 -0.968 1.00 96.12 105 LEU A O 1
ATOM 841 N N . PRO A 1 106 ? 15.244 -7.761 -1.695 1.00 95.88 106 PRO A N 1
ATOM 842 C CA . PRO A 1 106 ? 15.803 -7.391 -0.397 1.00 95.88 106 PRO A CA 1
ATOM 843 C C . PRO A 1 106 ? 15.309 -6.030 0.111 1.00 95.88 106 PRO A C 1
ATOM 845 O O . PRO A 1 106 ? 14.927 -5.920 1.277 1.00 95.88 106 PRO A O 1
ATOM 848 N N . LEU A 1 107 ? 15.255 -5.011 -0.758 1.00 96.19 107 LEU A N 1
ATOM 849 C CA . LEU A 1 107 ? 14.761 -3.684 -0.381 1.00 96.19 107 LEU A CA 1
ATOM 850 C C . LEU A 1 107 ? 13.256 -3.722 -0.092 1.00 96.19 107 LEU A C 1
ATOM 852 O O . LEU A 1 107 ? 12.833 -3.236 0.954 1.00 96.19 107 LEU A O 1
ATOM 856 N N . LEU A 1 108 ? 12.459 -4.365 -0.954 1.00 96.50 108 LEU A N 1
ATOM 857 C CA . LEU A 1 108 ? 11.011 -4.490 -0.745 1.00 96.50 108 LEU A CA 1
ATOM 858 C C . LEU A 1 108 ? 10.683 -5.208 0.575 1.00 96.50 108 LEU A C 1
ATOM 860 O O . LEU A 1 108 ? 9.856 -4.740 1.358 1.00 96.50 108 LEU A O 1
ATOM 864 N N . GLY A 1 109 ? 11.360 -6.327 0.843 1.00 95.06 109 GLY A N 1
ATOM 865 C CA . GLY A 1 109 ? 11.196 -7.094 2.076 1.00 95.06 109 GLY A CA 1
ATOM 866 C C . GLY A 1 109 ? 11.598 -6.297 3.317 1.00 95.06 109 GLY A C 1
ATOM 867 O O . GLY A 1 109 ? 10.884 -6.333 4.321 1.00 95.06 109 GLY A O 1
ATOM 868 N N . SER A 1 110 ? 12.695 -5.535 3.238 1.00 94.38 110 SER A N 1
ATOM 869 C CA . SER A 1 110 ? 13.133 -4.631 4.307 1.00 94.38 110 SER A CA 1
ATOM 870 C C . SER A 1 110 ? 12.071 -3.573 4.618 1.00 94.38 110 SER A C 1
ATOM 872 O O . SER A 1 110 ? 11.658 -3.448 5.770 1.00 94.38 110 SER A O 1
ATOM 874 N N . VAL A 1 111 ? 11.547 -2.885 3.596 1.00 94.12 111 VAL A N 1
ATOM 875 C CA . VAL A 1 111 ? 10.508 -1.851 3.749 1.00 94.12 111 VAL A CA 1
ATOM 876 C C . VAL A 1 111 ? 9.258 -2.409 4.421 1.00 94.12 111 VAL A C 1
ATOM 878 O O . VAL A 1 111 ? 8.798 -1.851 5.416 1.00 94.12 111 VAL A O 1
ATOM 881 N N . LEU A 1 112 ? 8.724 -3.526 3.918 1.00 94.69 112 LEU A N 1
ATOM 882 C CA . LEU A 1 112 ? 7.529 -4.156 4.489 1.00 94.69 112 LEU A CA 1
ATOM 883 C C . LEU A 1 112 ? 7.755 -4.563 5.947 1.00 94.69 112 LEU A C 1
ATOM 885 O O . LEU A 1 112 ? 6.911 -4.307 6.804 1.00 94.69 112 LEU A O 1
ATOM 889 N N . THR A 1 113 ? 8.921 -5.141 6.240 1.00 93.38 113 THR A N 1
ATOM 890 C CA . THR A 1 113 ? 9.297 -5.545 7.597 1.00 93.38 113 THR A CA 1
ATOM 891 C C . THR A 1 113 ? 9.406 -4.341 8.529 1.00 93.38 113 THR A C 1
ATOM 893 O O . THR A 1 113 ? 8.949 -4.412 9.668 1.00 93.38 113 THR A O 1
ATOM 896 N N . VAL A 1 114 ? 9.994 -3.229 8.079 1.00 91.88 114 VAL A N 1
ATOM 897 C CA . VAL A 1 114 ? 10.106 -1.999 8.874 1.00 91.88 114 VAL A CA 1
ATOM 898 C C . VAL A 1 114 ? 8.725 -1.410 9.146 1.00 91.88 114 VAL A C 1
ATOM 900 O O . VAL A 1 114 ? 8.403 -1.192 10.311 1.00 91.88 114 VAL A O 1
ATOM 903 N N . LEU A 1 115 ? 7.885 -1.234 8.121 1.00 91.81 115 LEU A N 1
ATOM 904 C CA . LEU A 1 115 ? 6.537 -0.669 8.270 1.00 91.81 115 LEU A CA 1
ATOM 905 C C . LEU A 1 115 ? 5.677 -1.478 9.247 1.00 91.81 115 LEU A C 1
ATOM 907 O O . LEU A 1 115 ? 5.040 -0.908 10.129 1.00 91.81 115 LEU A O 1
ATOM 911 N N . ILE A 1 116 ? 5.711 -2.807 9.137 1.00 92.12 116 ILE A N 1
ATOM 912 C CA . ILE A 1 116 ? 4.951 -3.709 10.013 1.00 92.12 116 ILE A CA 1
ATOM 913 C C . ILE A 1 116 ? 5.488 -3.677 11.447 1.00 92.12 116 ILE A C 1
ATOM 915 O O . ILE A 1 116 ? 4.714 -3.685 12.397 1.00 92.12 116 ILE A O 1
ATOM 919 N N . ASN A 1 117 ? 6.807 -3.578 11.630 1.00 90.19 117 ASN A N 1
ATOM 920 C CA . ASN A 1 117 ? 7.403 -3.490 12.964 1.00 90.19 117 ASN A CA 1
ATOM 921 C C . ASN A 1 117 ? 7.255 -2.115 13.631 1.00 90.19 117 ASN A C 1
ATOM 923 O O . ASN A 1 117 ? 7.356 -2.045 14.857 1.00 90.19 117 ASN A O 1
ATOM 927 N N . MET A 1 118 ? 7.066 -1.043 12.857 1.00 88.69 118 MET A N 1
ATOM 928 C CA . MET A 1 118 ? 6.754 0.294 13.377 1.00 88.69 118 MET A CA 1
ATOM 929 C C . MET A 1 118 ? 5.311 0.374 13.895 1.00 88.69 118 MET A C 1
ATOM 931 O O . MET A 1 118 ? 5.040 1.073 14.867 1.00 88.69 118 MET A O 1
ATOM 935 N N . ASP A 1 119 ? 4.401 -0.391 13.296 1.00 87.94 119 ASP A N 1
ATOM 936 C CA . ASP A 1 119 ? 2.969 -0.400 13.595 1.00 87.94 119 ASP A CA 1
ATOM 937 C C . ASP A 1 119 ? 2.571 -1.535 14.559 1.00 87.94 119 ASP A C 1
ATOM 939 O O . ASP A 1 119 ? 1.778 -2.412 14.227 1.00 87.94 119 ASP A O 1
ATOM 943 N N . LYS A 1 120 ? 3.110 -1.536 15.783 1.00 82.94 120 LYS A N 1
ATOM 944 C CA . LYS A 1 120 ? 2.677 -2.512 16.806 1.00 82.94 120 LYS A CA 1
ATOM 945 C C . LYS A 1 120 ? 1.435 -2.075 17.573 1.00 82.94 120 LYS A C 1
ATOM 947 O O . LYS A 1 120 ? 0.653 -2.916 18.001 1.00 82.94 120 LYS A O 1
ATOM 952 N N . GLU A 1 121 ? 1.274 -0.767 17.757 1.00 83.06 121 GLU A N 1
ATOM 953 C CA . GLU A 1 121 ? 0.195 -0.205 18.571 1.00 83.06 121 GLU A CA 1
ATOM 954 C C . GLU A 1 121 ? -0.697 0.716 17.742 1.00 83.06 121 GLU A C 1
ATOM 956 O O . GLU A 1 121 ? -1.844 0.369 17.527 1.00 83.06 121 GLU A O 1
ATOM 961 N N . GLU A 1 122 ? -0.184 1.814 17.180 1.00 86.25 122 GLU A N 1
ATOM 962 C CA . GLU A 1 122 ? -1.035 2.843 16.546 1.00 86.25 122 GLU A CA 1
ATOM 963 C C . GLU A 1 122 ? -1.532 2.509 15.124 1.00 86.25 122 GLU A C 1
ATOM 965 O O . GLU A 1 122 ? -2.514 3.090 14.663 1.00 86.25 122 GLU A O 1
ATOM 970 N N . HIS A 1 123 ? -0.871 1.585 14.417 1.00 92.81 123 HIS A N 1
ATOM 971 C CA . HIS A 1 123 ? -1.217 1.161 13.048 1.00 92.81 123 HIS A CA 1
ATOM 972 C C . HIS A 1 123 ? -1.351 2.319 12.029 1.00 92.81 123 HIS A C 1
ATOM 974 O O . HIS A 1 123 ? -2.276 2.367 11.214 1.00 92.81 123 HIS A O 1
ATOM 980 N N . ASN A 1 124 ? -0.414 3.272 12.044 1.00 89.38 124 ASN A N 1
ATOM 981 C CA . ASN A 1 124 ? -0.463 4.453 11.175 1.00 89.38 124 ASN A CA 1
ATOM 982 C C . ASN A 1 124 ? -0.193 4.139 9.692 1.00 89.38 124 ASN A C 1
ATOM 984 O O . ASN A 1 124 ? -0.650 4.867 8.811 1.00 89.38 124 ASN A O 1
ATOM 988 N N . ASN A 1 125 ? 0.515 3.050 9.397 1.00 91.56 125 ASN A N 1
ATOM 989 C CA . ASN A 1 125 ? 0.870 2.607 8.050 1.00 91.56 125 ASN A CA 1
ATOM 990 C C . ASN A 1 125 ? -0.161 1.641 7.434 1.00 91.56 125 ASN A C 1
ATOM 992 O O . ASN A 1 125 ? 0.060 1.128 6.332 1.00 91.56 125 ASN A O 1
ATOM 996 N N . ILE A 1 126 ? -1.319 1.452 8.080 1.00 93.38 126 ILE A N 1
ATOM 997 C CA . ILE A 1 126 ? -2.412 0.568 7.641 1.00 93.38 126 ILE A CA 1
ATOM 998 C C . ILE A 1 126 ? -2.777 0.754 6.165 1.00 93.38 126 ILE A C 1
ATOM 1000 O O . ILE A 1 126 ? -2.870 -0.213 5.411 1.00 93.38 126 ILE A O 1
ATOM 1004 N N . ASN A 1 127 ? -2.896 2.002 5.707 1.00 93.12 127 ASN A N 1
ATOM 1005 C CA . ASN A 1 127 ? -3.272 2.317 4.329 1.00 93.12 127 ASN A CA 1
ATOM 1006 C C . ASN A 1 127 ? -2.176 1.972 3.311 1.00 93.12 127 ASN A C 1
ATOM 1008 O O . ASN A 1 127 ? -2.484 1.662 2.158 1.00 93.12 127 ASN A O 1
ATOM 1012 N N . ILE A 1 128 ? -0.905 2.045 3.711 1.00 94.56 128 ILE A N 1
ATOM 1013 C CA . ILE A 1 128 ? 0.244 1.722 2.856 1.00 94.56 128 ILE A CA 1
ATOM 1014 C C . ILE A 1 128 ? 0.267 0.213 2.622 1.00 94.56 128 ILE A C 1
ATOM 1016 O O . ILE A 1 128 ? 0.255 -0.239 1.477 1.00 94.56 128 ILE A O 1
ATOM 1020 N N . ILE A 1 129 ? 0.203 -0.555 3.711 1.00 95.50 129 ILE A N 1
ATOM 1021 C CA . ILE A 1 129 ? 0.249 -2.018 3.677 1.00 95.50 129 ILE A CA 1
ATOM 1022 C C . ILE A 1 129 ? -1.009 -2.575 2.995 1.00 95.50 129 ILE A C 1
ATOM 1024 O O . ILE A 1 129 ? -0.897 -3.446 2.137 1.00 95.50 129 ILE A O 1
ATOM 1028 N N . LEU A 1 130 ? -2.198 -2.029 3.280 1.00 96.00 130 LEU A N 1
ATOM 1029 C CA . LEU A 1 130 ? -3.443 -2.444 2.623 1.00 96.00 130 LEU A CA 1
ATOM 1030 C C . LEU A 1 130 ? -3.382 -2.240 1.107 1.00 96.00 130 LEU A C 1
ATOM 1032 O O . LEU A 1 130 ? -3.820 -3.090 0.335 1.00 96.00 130 LEU A O 1
ATOM 1036 N N . THR A 1 131 ? -2.815 -1.117 0.667 1.00 95.62 131 THR A N 1
ATOM 1037 C CA . THR A 1 131 ? -2.641 -0.833 -0.761 1.00 95.62 131 THR A CA 1
ATOM 1038 C C . THR A 1 131 ? -1.672 -1.815 -1.404 1.00 95.62 131 THR A C 1
ATOM 1040 O O . THR A 1 131 ? -1.976 -2.346 -2.470 1.00 95.62 131 THR A O 1
ATOM 1043 N N . PHE A 1 132 ? -0.550 -2.112 -0.746 1.00 96.75 132 PHE A N 1
ATOM 1044 C CA . PHE A 1 132 ? 0.366 -3.152 -1.205 1.00 96.75 132 PHE A CA 1
ATOM 1045 C C . PHE A 1 132 ? -0.348 -4.506 -1.340 1.00 96.75 132 PHE A C 1
ATOM 1047 O O . PHE A 1 132 ? -0.226 -5.158 -2.371 1.00 96.75 132 PHE A O 1
ATOM 1054 N N . CYS A 1 133 ? -1.172 -4.895 -0.363 1.00 96.62 133 CYS A N 1
ATOM 1055 C CA . CYS A 1 133 ? -1.938 -6.140 -0.436 1.00 96.62 133 CYS A CA 1
ATOM 1056 C C . CYS A 1 133 ? -2.923 -6.153 -1.617 1.00 96.62 133 CYS A C 1
ATOM 1058 O O . CYS A 1 133 ? -3.053 -7.172 -2.286 1.00 96.62 133 CYS A O 1
ATOM 1060 N N . ARG A 1 134 ? -3.601 -5.032 -1.897 1.00 95.50 134 ARG A N 1
ATOM 1061 C CA . ARG A 1 134 ? -4.582 -4.939 -2.993 1.00 95.50 134 ARG A CA 1
ATOM 1062 C C . ARG A 1 134 ? -3.957 -5.043 -4.380 1.00 95.50 134 ARG A C 1
ATOM 1064 O O . ARG A 1 134 ? -4.541 -5.685 -5.241 1.00 95.50 134 ARG A O 1
ATOM 1071 N N . TYR A 1 135 ? -2.821 -4.383 -4.601 1.00 94.88 135 TYR A N 1
ATOM 1072 C CA . TYR A 1 135 ? -2.217 -4.295 -5.936 1.00 94.88 135 TYR A CA 1
ATOM 1073 C C . TYR A 1 135 ? -1.114 -5.322 -6.174 1.00 94.88 135 TYR A C 1
ATOM 1075 O O . TYR A 1 135 ? -0.941 -5.769 -7.296 1.00 94.88 135 TYR A O 1
ATOM 1083 N N . CYS A 1 136 ? -0.367 -5.686 -5.134 1.00 95.44 136 CYS A N 1
ATOM 1084 C CA . CYS A 1 136 ? 0.817 -6.539 -5.235 1.00 95.44 136 CYS A CA 1
ATOM 1085 C C . CYS A 1 136 ? 0.636 -7.868 -4.478 1.00 95.44 136 CYS A C 1
ATOM 1087 O O . CYS A 1 136 ? 1.495 -8.745 -4.529 1.00 95.44 136 CYS A O 1
ATOM 1089 N N . GLY A 1 137 ? -0.465 -8.047 -3.743 1.00 94.50 137 GLY A N 1
ATOM 1090 C CA . GLY A 1 137 ? -0.667 -9.215 -2.886 1.00 94.50 137 GLY A CA 1
ATOM 1091 C C . GLY A 1 137 ? -0.750 -10.541 -3.638 1.00 94.50 137 GLY A C 1
ATOM 1092 O O . GLY A 1 137 ? -0.282 -11.555 -3.118 1.00 94.50 137 GLY A O 1
ATOM 1093 N N . GLU A 1 138 ? -1.302 -10.542 -4.852 1.00 94.31 138 GLU A N 1
ATOM 1094 C CA . GLU A 1 138 ? -1.371 -11.735 -5.702 1.00 94.31 138 GLU A CA 1
ATOM 1095 C C . GLU A 1 138 ? 0.035 -12.248 -6.044 1.00 94.31 138 GLU A C 1
ATOM 1097 O O . GLU A 1 138 ? 0.354 -13.406 -5.782 1.00 94.31 138 GLU A O 1
ATOM 1102 N N . ASP A 1 139 ? 0.905 -11.366 -6.533 1.00 94.31 139 ASP A N 1
ATOM 1103 C CA . ASP A 1 139 ? 2.253 -11.723 -6.971 1.00 94.31 139 ASP A CA 1
ATOM 1104 C C . ASP A 1 139 ? 3.186 -12.072 -5.806 1.00 94.31 139 ASP A C 1
ATOM 1106 O O . ASP A 1 139 ? 3.878 -13.099 -5.813 1.00 94.31 139 ASP A O 1
ATOM 1110 N N . TYR A 1 140 ? 3.182 -11.227 -4.772 1.00 96.25 140 TYR A N 1
ATOM 1111 C CA . TYR A 1 140 ? 4.180 -11.283 -3.704 1.00 96.25 140 TYR A CA 1
ATOM 1112 C C . TYR A 1 140 ? 3.787 -12.170 -2.529 1.00 96.25 140 TYR A C 1
ATOM 1114 O O . TYR A 1 140 ? 4.666 -12.692 -1.848 1.00 96.25 140 TYR A O 1
ATOM 1122 N N . ALA A 1 141 ? 2.490 -12.351 -2.278 1.00 95.69 141 ALA A N 1
ATOM 1123 C CA . ALA A 1 141 ? 1.979 -13.141 -1.159 1.00 95.69 141 ALA A CA 1
ATOM 1124 C C . ALA A 1 141 ? 1.014 -14.259 -1.596 1.00 95.69 141 ALA A C 1
ATOM 1126 O O . ALA A 1 141 ? 0.583 -15.063 -0.761 1.00 95.69 141 ALA A O 1
ATOM 1127 N N . GLY A 1 142 ? 0.694 -14.372 -2.892 1.00 94.19 142 GLY A N 1
ATOM 1128 C CA . GLY A 1 142 ? -0.264 -15.351 -3.414 1.00 94.19 142 GLY A CA 1
ATOM 1129 C C . GLY A 1 142 ? -1.695 -15.112 -2.922 1.00 94.19 142 GLY A C 1
ATOM 1130 O O . GLY A 1 142 ? -2.460 -16.078 -2.787 1.00 94.19 142 GLY A O 1
ATOM 1131 N N . LEU A 1 143 ? -2.025 -13.880 -2.523 1.00 94.38 143 LEU A N 1
ATOM 1132 C CA . LEU A 1 143 ? -3.332 -13.550 -1.958 1.00 94.38 143 LEU A CA 1
ATOM 1133 C C . LEU A 1 143 ? -4.424 -13.726 -3.008 1.00 94.38 143 LEU A C 1
ATOM 1135 O O . LEU A 1 143 ? -4.225 -13.442 -4.184 1.00 94.38 143 LEU A O 1
ATOM 1139 N N . VAL A 1 144 ? -5.587 -14.184 -2.558 1.00 93.44 144 VAL A N 1
ATOM 1140 C CA . VAL A 1 144 ? -6.826 -14.144 -3.331 1.00 93.44 144 VAL A CA 1
ATOM 1141 C C . VAL A 1 144 ? -7.874 -13.576 -2.405 1.00 93.44 144 VAL A C 1
ATOM 1143 O O . VAL A 1 144 ? -8.096 -14.123 -1.328 1.00 93.44 144 VAL A O 1
ATOM 1146 N N . SER A 1 145 ? -8.466 -12.459 -2.815 1.00 93.81 145 SER A N 1
ATOM 1147 C CA . SER A 1 145 ? -9.466 -11.783 -2.004 1.00 93.81 145 SER A CA 1
ATOM 1148 C C . SER A 1 145 ? -10.716 -12.643 -1.853 1.00 93.81 145 SER A C 1
ATOM 1150 O O . SER A 1 145 ? -11.066 -13.436 -2.735 1.00 93.81 145 SER A O 1
ATOM 1152 N N . ARG A 1 146 ? -11.436 -12.424 -0.753 1.00 93.88 146 ARG A N 1
ATOM 1153 C CA . ARG A 1 146 ? -12.702 -13.093 -0.450 1.00 93.88 146 ARG A CA 1
ATOM 1154 C C . ARG A 1 146 ? -13.693 -12.993 -1.610 1.00 93.88 146 ARG A C 1
ATOM 1156 O O . ARG A 1 146 ? -14.283 -13.997 -1.994 1.00 93.88 146 ARG A O 1
ATOM 1163 N N . LYS A 1 147 ? -13.826 -11.805 -2.217 1.00 92.19 147 LYS A N 1
ATOM 1164 C CA . LYS A 1 147 ? -14.714 -11.580 -3.372 1.00 92.19 147 LYS A CA 1
ATOM 1165 C C . LYS A 1 147 ? -14.331 -12.449 -4.568 1.00 92.19 147 LYS A C 1
ATOM 1167 O O . LYS A 1 147 ? -15.201 -13.088 -5.149 1.00 92.19 147 LYS A O 1
ATOM 1172 N N . ILE A 1 148 ? -13.044 -12.503 -4.919 1.00 92.31 148 ILE A N 1
ATOM 1173 C CA . ILE A 1 148 ? -12.571 -13.318 -6.048 1.00 92.31 148 ILE A CA 1
ATOM 1174 C C . ILE A 1 148 ? -12.819 -14.801 -5.766 1.00 92.31 148 ILE A C 1
ATOM 1176 O O . ILE A 1 148 ? -13.310 -15.504 -6.644 1.00 92.31 148 ILE A O 1
ATOM 1180 N N . ARG A 1 149 ? -12.540 -15.273 -4.543 1.00 93.56 149 ARG A N 1
ATOM 1181 C CA . ARG A 1 149 ? -12.804 -16.665 -4.157 1.00 93.56 149 ARG A CA 1
ATOM 1182 C C . ARG A 1 149 ? -14.292 -17.013 -4.244 1.00 93.56 149 ARG A C 1
ATOM 1184 O O . ARG A 1 149 ? -14.635 -18.002 -4.879 1.00 93.56 149 ARG A O 1
ATOM 1191 N N . GLN A 1 150 ? -15.167 -16.193 -3.663 1.00 93.88 150 GLN A N 1
ATOM 1192 C CA . GLN A 1 150 ? -16.618 -16.419 -3.686 1.00 93.88 150 GLN A CA 1
ATOM 1193 C C . GLN A 1 150 ? -17.181 -16.425 -5.113 1.00 93.88 150 GLN A C 1
ATOM 1195 O O . GLN A 1 150 ? -18.029 -17.252 -5.437 1.00 93.88 150 GLN A O 1
ATOM 1200 N N . LEU A 1 151 ? -16.704 -15.528 -5.982 1.00 93.94 151 LEU A N 1
ATOM 1201 C CA . LEU A 1 151 ? -17.095 -15.512 -7.393 1.00 93.94 151 LEU A CA 1
ATOM 1202 C C . LEU A 1 151 ? -16.590 -16.759 -8.128 1.00 93.94 151 LEU A C 1
ATOM 1204 O O . LEU A 1 151 ? -17.346 -17.372 -8.874 1.00 93.94 151 LEU A O 1
ATOM 1208 N N . ALA A 1 152 ? -15.344 -17.164 -7.890 1.00 93.44 152 ALA A N 1
ATOM 1209 C CA . ALA A 1 152 ? -14.768 -18.367 -8.479 1.00 93.44 152 ALA A CA 1
ATOM 1210 C C . ALA A 1 152 ? -15.526 -19.638 -8.067 1.00 93.44 152 ALA A C 1
ATOM 1212 O O . ALA A 1 152 ? -15.800 -20.481 -8.915 1.00 93.44 152 ALA A O 1
ATOM 1213 N N . GLU A 1 153 ? -15.922 -19.748 -6.797 1.00 93.50 153 GLU A N 1
ATOM 1214 C CA . GLU A 1 153 ? -16.772 -20.834 -6.294 1.00 93.50 153 GLU A CA 1
ATOM 1215 C C . GLU A 1 153 ? -18.170 -20.790 -6.928 1.00 93.50 153 GLU A C 1
ATOM 1217 O O . GLU A 1 153 ? -18.655 -21.808 -7.417 1.00 93.50 153 GLU A O 1
ATOM 1222 N N . ARG A 1 154 ? -18.797 -19.606 -6.992 1.00 95.75 154 ARG A N 1
ATOM 1223 C CA . ARG A 1 154 ? -20.144 -19.423 -7.555 1.00 95.75 154 ARG A CA 1
ATOM 1224 C C . ARG A 1 154 ? -20.225 -19.764 -9.043 1.00 95.75 154 ARG A C 1
ATOM 1226 O O . ARG A 1 154 ? -21.223 -20.332 -9.475 1.00 95.75 154 ARG A O 1
ATOM 1233 N N . TYR A 1 155 ? -19.206 -19.401 -9.817 1.00 95.44 155 TYR A N 1
ATOM 1234 C CA . TYR A 1 155 ? -19.158 -19.620 -11.266 1.00 95.44 155 TYR A CA 1
ATOM 1235 C C . TYR A 1 155 ? -18.303 -20.831 -11.671 1.00 95.44 155 TYR A C 1
ATOM 1237 O O . TYR A 1 155 ? -18.085 -21.042 -12.861 1.00 95.44 155 TYR A O 1
ATOM 1245 N N . LEU A 1 156 ? -17.817 -21.624 -10.705 1.00 93.19 156 LEU A N 1
ATOM 1246 C CA . LEU A 1 156 ? -16.966 -22.803 -10.926 1.00 93.19 156 LEU A CA 1
ATOM 1247 C C . LEU A 1 156 ? -15.726 -22.509 -11.797 1.00 93.19 156 LEU A C 1
ATOM 1249 O O . LEU A 1 156 ? -15.325 -23.312 -12.639 1.00 93.19 156 LEU A O 1
ATOM 1253 N N . MET A 1 157 ? -15.106 -21.346 -11.591 1.00 93.75 157 MET A N 1
ATOM 1254 C CA . MET A 1 157 ? -13.933 -20.895 -12.341 1.00 93.75 157 MET A CA 1
ATOM 1255 C C . MET A 1 157 ? -12.643 -21.097 -11.546 1.00 93.75 157 MET A C 1
ATOM 1257 O O . MET A 1 157 ? -12.585 -20.875 -10.338 1.00 93.75 157 MET A O 1
ATOM 1261 N N . THR A 1 158 ? -11.555 -21.451 -12.229 1.00 90.38 158 THR A N 1
ATOM 1262 C CA . THR A 1 158 ? -10.228 -21.518 -11.607 1.00 90.38 158 THR A CA 1
ATOM 1263 C C . THR A 1 158 ? -9.584 -20.135 -11.569 1.00 90.38 158 THR A C 1
ATOM 1265 O O . THR A 1 158 ? -9.367 -19.528 -12.617 1.00 90.38 158 THR A O 1
ATOM 1268 N N . VAL A 1 159 ? -9.229 -19.650 -10.376 1.00 89.06 159 VAL A N 1
ATOM 1269 C CA . VAL A 1 159 ? -8.514 -18.373 -10.216 1.00 89.06 159 VAL A CA 1
ATOM 1270 C C . VAL A 1 159 ? -7.060 -18.537 -10.677 1.00 89.06 159 VAL A C 1
ATOM 1272 O O . VAL A 1 159 ? -6.366 -19.403 -10.124 1.00 89.06 159 VAL A O 1
ATOM 1275 N N . PRO A 1 160 ? -6.577 -17.724 -11.638 1.00 87.94 160 PRO A N 1
ATOM 1276 C CA . PRO A 1 160 ? -5.166 -17.684 -12.005 1.00 87.94 160 PRO A CA 1
ATOM 1277 C C . PRO A 1 160 ? -4.287 -17.434 -10.778 1.00 87.94 160 PRO A C 1
ATOM 1279 O O . PRO A 1 160 ? -4.684 -16.752 -9.836 1.00 87.94 160 PRO A O 1
ATOM 1282 N N . ARG A 1 161 ? -3.097 -18.033 -10.751 1.00 86.94 161 ARG A N 1
ATOM 1283 C CA . ARG A 1 161 ? -2.145 -17.851 -9.651 1.00 86.94 161 ARG A CA 1
ATOM 1284 C C . ARG A 1 161 ? -0.833 -17.351 -10.213 1.00 86.94 161 ARG A C 1
ATOM 1286 O O . ARG A 1 161 ? -0.283 -17.976 -11.118 1.00 86.94 161 ARG A O 1
ATOM 1293 N N . SER A 1 162 ? -0.320 -16.274 -9.632 1.00 88.19 162 SER A N 1
ATOM 1294 C CA . SER A 1 162 ? 0.986 -15.746 -9.999 1.00 88.19 162 SER A CA 1
ATOM 1295 C C . SER A 1 162 ? 2.102 -16.750 -9.715 1.00 88.19 162 SER A C 1
ATOM 1297 O O . SER A 1 162 ? 2.213 -17.309 -8.618 1.00 88.19 162 SER A O 1
ATOM 1299 N N . THR A 1 163 ? 2.954 -16.947 -10.718 1.00 89.38 163 THR A N 1
ATOM 1300 C CA . THR A 1 163 ? 4.178 -17.751 -10.646 1.00 89.38 163 THR A CA 1
ATOM 1301 C C . THR A 1 163 ? 5.430 -16.885 -10.501 1.00 89.38 163 THR A C 1
ATOM 1303 O O . THR A 1 163 ? 6.534 -17.399 -10.675 1.00 89.38 163 THR A O 1
ATOM 1306 N N . LEU A 1 164 ? 5.281 -15.585 -10.200 1.00 89.44 164 LEU A N 1
ATOM 1307 C CA . LEU A 1 164 ? 6.402 -14.649 -10.076 1.00 89.44 164 LEU A CA 1
ATOM 1308 C C . LEU A 1 164 ? 7.409 -15.121 -9.018 1.00 89.44 164 LEU A C 1
ATOM 1310 O O . LEU A 1 164 ? 8.613 -15.185 -9.259 1.00 89.44 164 LEU A O 1
ATOM 1314 N N . LEU A 1 165 ? 6.919 -15.482 -7.832 1.00 92.75 165 LEU A N 1
ATOM 1315 C CA . LEU A 1 165 ? 7.742 -15.939 -6.717 1.00 92.75 165 LEU A CA 1
ATOM 1316 C C . LEU A 1 165 ? 7.474 -17.408 -6.390 1.00 92.75 165 LEU A C 1
ATOM 1318 O O . LEU A 1 165 ? 6.398 -17.946 -6.641 1.00 92.75 165 LEU A O 1
ATOM 1322 N N . SER A 1 166 ? 8.455 -18.063 -5.763 1.00 93.56 166 SER A N 1
ATOM 1323 C CA . SER A 1 166 ? 8.240 -19.406 -5.227 1.00 93.56 166 SER A CA 1
ATOM 1324 C C . SER A 1 166 ? 7.166 -19.380 -4.136 1.00 93.56 166 SER A C 1
ATOM 1326 O O . SER A 1 166 ? 7.063 -18.421 -3.364 1.00 93.56 166 SER A O 1
ATOM 1328 N N . LYS A 1 167 ? 6.411 -20.478 -4.016 1.00 93.12 167 LYS A N 1
ATOM 1329 C CA . LYS A 1 167 ? 5.375 -20.637 -2.980 1.00 93.12 167 LYS A CA 1
ATOM 1330 C C . LYS A 1 167 ? 5.914 -20.397 -1.565 1.00 93.12 167 LYS A C 1
ATOM 1332 O O . LYS A 1 167 ? 5.198 -19.886 -0.713 1.00 93.12 167 LYS A O 1
ATOM 1337 N N . GLU A 1 168 ? 7.179 -20.736 -1.319 1.00 94.19 168 GLU A N 1
ATOM 1338 C CA . GLU A 1 168 ? 7.856 -20.491 -0.043 1.00 94.19 168 GLU A CA 1
ATOM 1339 C C . GLU A 1 168 ? 8.054 -18.994 0.234 1.00 94.19 168 GLU A C 1
ATOM 1341 O O . GLU A 1 168 ? 7.679 -18.509 1.301 1.00 94.19 168 GLU A O 1
ATOM 1346 N N . LYS A 1 169 ? 8.561 -18.228 -0.743 1.00 93.06 169 LYS A N 1
ATOM 1347 C CA . LYS A 1 169 ? 8.715 -16.772 -0.603 1.00 93.06 169 LYS A CA 1
ATOM 1348 C C . LYS A 1 169 ? 7.361 -16.083 -0.433 1.00 93.06 169 LYS A C 1
ATOM 1350 O O . LYS A 1 169 ? 7.223 -15.244 0.454 1.00 93.06 169 LYS A O 1
ATOM 1355 N N . GLN A 1 170 ? 6.357 -16.492 -1.213 1.00 94.94 170 GLN A N 1
ATOM 1356 C CA . GLN A 1 170 ? 4.988 -15.986 -1.076 1.00 94.94 170 GLN A CA 1
ATOM 1357 C C . GLN A 1 170 ? 4.405 -16.281 0.309 1.00 94.94 170 GLN A C 1
ATOM 1359 O O . GLN A 1 170 ? 3.758 -15.423 0.909 1.00 94.94 170 GLN A O 1
ATOM 1364 N N . ARG A 1 171 ? 4.663 -17.477 0.855 1.00 95.25 171 ARG A N 1
ATOM 1365 C CA . ARG A 1 171 ? 4.236 -17.849 2.207 1.00 95.25 171 ARG A CA 1
ATOM 1366 C C . ARG A 1 171 ? 4.847 -16.933 3.264 1.00 95.25 171 ARG A C 1
ATOM 1368 O O . ARG A 1 171 ? 4.118 -16.506 4.148 1.00 95.25 171 ARG A O 1
ATOM 1375 N N . ASN A 1 172 ? 6.130 -16.592 3.159 1.00 94.88 172 ASN A N 1
ATOM 1376 C CA . ASN A 1 172 ? 6.791 -15.716 4.132 1.00 94.88 172 ASN A CA 1
ATOM 1377 C C . ASN A 1 172 ? 6.153 -14.320 4.178 1.00 94.88 172 ASN A C 1
ATOM 1379 O O . ASN A 1 172 ? 5.836 -13.826 5.259 1.00 94.88 172 ASN A O 1
ATOM 1383 N N . VAL A 1 173 ? 5.899 -13.713 3.012 1.00 95.62 173 VAL A N 1
ATOM 1384 C CA . VAL A 1 173 ? 5.219 -12.408 2.934 1.00 95.62 173 VAL A CA 1
ATOM 1385 C C . VAL A 1 173 ? 3.783 -12.519 3.446 1.00 95.62 173 VAL A C 1
ATOM 1387 O O . VAL A 1 173 ? 3.338 -11.673 4.215 1.00 95.62 173 VAL A O 1
ATOM 1390 N N . ARG A 1 174 ? 3.061 -13.589 3.091 1.00 95.88 174 ARG A N 1
ATOM 1391 C CA . ARG A 1 174 ? 1.703 -13.828 3.596 1.00 95.88 174 ARG A CA 1
ATOM 1392 C C . ARG A 1 174 ? 1.663 -13.923 5.119 1.00 95.88 174 ARG A C 1
ATOM 1394 O O . ARG A 1 174 ? 0.786 -13.314 5.720 1.00 95.88 174 ARG A O 1
ATOM 1401 N N . THR A 1 175 ? 2.580 -14.667 5.736 1.00 95.81 175 THR A N 1
ATOM 1402 C CA . THR A 1 175 ? 2.663 -14.777 7.200 1.00 95.81 175 THR A CA 1
ATOM 1403 C C . THR A 1 175 ? 2.867 -13.402 7.827 1.00 95.81 175 THR A C 1
ATOM 1405 O O . THR A 1 175 ? 2.103 -13.025 8.706 1.00 95.81 175 THR A O 1
ATOM 1408 N N . LEU A 1 176 ? 3.797 -12.605 7.292 1.00 95.56 176 LEU A N 1
ATOM 1409 C CA . LEU A 1 176 ? 4.055 -11.245 7.767 1.00 95.56 176 LEU A CA 1
ATOM 1410 C C . LEU A 1 176 ? 2.793 -10.354 7.717 1.00 95.56 176 LEU A C 1
ATOM 1412 O O . LEU A 1 176 ? 2.510 -9.613 8.657 1.00 95.56 176 LEU A O 1
ATOM 1416 N N . LEU A 1 177 ? 2.004 -10.452 6.642 1.00 96.12 177 LEU A N 1
ATOM 1417 C CA . LEU A 1 177 ? 0.743 -9.713 6.493 1.00 96.12 177 LEU A CA 1
ATOM 1418 C C . LEU A 1 177 ? -0.361 -10.217 7.440 1.00 96.12 177 LEU A C 1
ATOM 1420 O O . LEU A 1 177 ? -1.135 -9.410 7.955 1.00 96.12 177 LEU A O 1
ATOM 1424 N N . LYS A 1 178 ? -0.432 -11.529 7.701 1.00 95.12 178 LYS A N 1
ATOM 1425 C CA . LYS A 1 178 ? -1.374 -12.110 8.674 1.00 95.12 178 LYS A CA 1
ATOM 1426 C C . LYS A 1 178 ? -1.028 -11.730 10.114 1.00 95.12 178 LYS A C 1
ATOM 1428 O O . LYS A 1 178 ? -1.928 -11.433 10.901 1.00 95.12 178 LYS A O 1
ATOM 1433 N N . ASP A 1 179 ? 0.256 -11.683 10.449 1.00 94.69 179 ASP A N 1
ATOM 1434 C CA . ASP A 1 179 ? 0.723 -11.228 11.760 1.00 94.69 179 ASP A CA 1
ATOM 1435 C C . ASP A 1 179 ? 0.350 -9.754 11.981 1.00 94.69 179 ASP A C 1
ATOM 1437 O O . ASP A 1 179 ? -0.179 -9.396 13.037 1.00 94.69 179 ASP A O 1
ATOM 1441 N N . TYR A 1 180 ? 0.524 -8.915 10.949 1.00 96.06 180 TYR A N 1
ATOM 1442 C CA . TYR A 1 180 ? 0.060 -7.525 10.962 1.00 96.06 180 TYR A CA 1
ATOM 1443 C C . TYR A 1 180 ? -1.457 -7.426 11.171 1.00 96.06 180 TYR A C 1
ATOM 1445 O O . TYR A 1 180 ? -1.913 -6.683 12.036 1.00 96.06 180 TYR A O 1
ATOM 1453 N N . TYR A 1 181 ? -2.248 -8.216 10.438 1.00 96.00 181 TYR A N 1
ATOM 1454 C CA . TYR A 1 181 ? -3.704 -8.243 10.597 1.00 96.00 181 TYR A CA 1
ATOM 1455 C C . TYR A 1 181 ? -4.141 -8.669 12.005 1.00 96.00 181 TYR A C 1
ATOM 1457 O O . TYR A 1 181 ? -5.059 -8.086 12.581 1.00 96.00 181 TYR A O 1
ATOM 1465 N N . THR A 1 182 ? -3.448 -9.639 12.599 1.00 95.00 182 THR A N 1
ATOM 1466 C CA . THR A 1 182 ? -3.717 -10.092 13.970 1.00 95.00 182 THR A CA 1
ATOM 1467 C C . THR A 1 182 ? -3.440 -8.983 14.988 1.00 95.00 182 THR A C 1
ATOM 1469 O O . THR A 1 182 ? -4.223 -8.785 15.919 1.00 95.00 182 THR A O 1
ATOM 1472 N N . SER A 1 183 ? -2.342 -8.240 14.814 1.00 95.69 183 SER A N 1
ATOM 1473 C CA . SER A 1 183 ? -2.031 -7.052 15.621 1.00 95.69 183 SER A CA 1
ATOM 1474 C C . SER A 1 183 ? -3.108 -5.971 15.466 1.00 95.69 183 SER A C 1
ATOM 1476 O O . SER A 1 183 ? -3.625 -5.459 16.462 1.00 95.69 183 SER A O 1
ATOM 1478 N N . LEU A 1 184 ? -3.528 -5.710 14.227 1.00 95.50 184 LEU A N 1
ATOM 1479 C CA . LEU A 1 184 ? -4.565 -4.737 13.897 1.00 95.50 184 LEU A CA 1
ATOM 1480 C C . LEU A 1 184 ? -5.910 -5.084 14.548 1.00 95.50 184 LEU A C 1
ATOM 1482 O O . LEU A 1 184 ? -6.543 -4.215 15.142 1.00 95.50 184 LEU A O 1
ATOM 1486 N N . CYS A 1 185 ? -6.329 -6.351 14.508 1.00 94.94 185 CYS A N 1
ATOM 1487 C CA . CYS A 1 185 ? -7.566 -6.797 15.155 1.00 94.94 185 CYS A CA 1
ATOM 1488 C C . CYS A 1 185 ? -7.530 -6.580 16.674 1.00 94.94 185 CYS A C 1
ATOM 1490 O O . CYS A 1 185 ? -8.516 -6.137 17.263 1.00 94.94 185 CYS A O 1
ATOM 1492 N N . LYS A 1 186 ? -6.386 -6.846 17.322 1.00 94.00 186 LYS A N 1
ATOM 1493 C CA . LYS A 1 186 ? -6.207 -6.575 18.759 1.00 94.00 186 LYS A CA 1
ATOM 1494 C C . LYS A 1 186 ? -6.306 -5.081 19.063 1.00 94.00 186 LYS A C 1
ATOM 1496 O O . LYS A 1 186 ? -6.930 -4.713 20.057 1.00 94.00 186 LYS A O 1
ATOM 1501 N N . HIS A 1 187 ? -5.717 -4.237 18.216 1.00 94.62 187 HIS A N 1
ATOM 1502 C CA . HIS A 1 187 ? -5.797 -2.787 18.362 1.00 94.62 187 HIS A CA 1
ATOM 1503 C C . HIS A 1 187 ? -7.233 -2.277 18.198 1.00 94.62 187 HIS A C 1
ATOM 1505 O O . HIS A 1 187 ? -7.722 -1.575 19.078 1.00 94.62 187 HIS A O 1
ATOM 1511 N N . LEU A 1 188 ? -7.940 -2.724 17.156 1.00 94.75 188 LEU A N 1
ATOM 1512 C CA . LEU A 1 188 ? -9.342 -2.381 16.918 1.00 94.75 188 LEU A CA 1
ATOM 1513 C C . LEU A 1 188 ? -10.227 -2.730 18.124 1.00 94.75 188 LEU A C 1
ATOM 1515 O O . LEU A 1 188 ? -11.012 -1.903 18.576 1.00 94.75 188 LEU A O 1
ATOM 1519 N N . LEU A 1 189 ? -10.077 -3.937 18.681 1.00 93.62 189 LEU A N 1
ATOM 1520 C CA . LEU A 1 189 ? -10.843 -4.362 19.858 1.00 93.62 189 LEU A CA 1
ATOM 1521 C C . LEU A 1 189 ? -10.514 -3.534 21.106 1.00 93.62 189 LEU A C 1
ATOM 1523 O O . LEU A 1 189 ? -11.404 -3.264 21.913 1.00 93.62 189 LEU A O 1
ATOM 1527 N N . LYS A 1 190 ? -9.246 -3.148 21.286 1.00 93.25 190 LYS A N 1
ATOM 1528 C CA . LYS A 1 190 ? -8.819 -2.287 22.395 1.00 93.25 190 LYS A CA 1
ATOM 1529 C C . LYS A 1 190 ? -9.448 -0.898 22.275 1.00 93.25 190 LYS A C 1
ATOM 1531 O O . LYS A 1 190 ? -10.031 -0.427 23.246 1.00 93.25 190 LYS A O 1
ATOM 1536 N N . GLU A 1 191 ? -9.369 -0.285 21.099 1.00 93.44 191 GLU A N 1
ATOM 1537 C CA . GLU A 1 191 ? -9.883 1.064 20.854 1.00 93.44 191 GLU A CA 1
ATOM 1538 C C . GLU A 1 191 ? -11.416 1.114 20.905 1.00 93.44 191 GLU A C 1
ATOM 1540 O O . GLU A 1 191 ? -11.985 2.028 21.495 1.00 93.44 191 GLU A O 1
ATOM 1545 N N . HIS A 1 192 ? -12.091 0.073 20.407 1.00 93.81 192 HIS A N 1
ATOM 1546 C CA . HIS A 1 192 ? -13.544 -0.082 20.541 1.00 93.81 192 HIS A CA 1
ATOM 1547 C C . HIS A 1 192 ? -13.984 -0.136 22.010 1.00 93.81 192 HIS A C 1
ATOM 1549 O O . HIS A 1 192 ? -14.911 0.563 22.413 1.00 93.81 192 HIS A O 1
ATOM 1555 N N . ARG A 1 193 ? -13.281 -0.914 22.848 1.00 93.19 193 ARG A N 1
ATOM 1556 C CA . ARG A 1 193 ? -13.553 -0.972 24.297 1.00 93.19 193 ARG A CA 1
ATOM 1557 C C . ARG A 1 193 ? -13.269 0.355 24.998 1.00 93.19 193 ARG A C 1
ATOM 1559 O O . ARG A 1 193 ? -14.003 0.719 25.914 1.00 93.19 193 ARG A O 1
ATOM 1566 N N . GLU A 1 194 ? -12.206 1.055 24.605 1.00 92.69 194 GLU A N 1
ATOM 1567 C CA . GLU A 1 194 ? -11.871 2.371 25.157 1.00 92.69 194 GLU A CA 1
ATOM 1568 C C . GLU A 1 194 ? -12.954 3.401 24.825 1.00 92.69 194 GLU A C 1
ATOM 1570 O O . GLU A 1 194 ? -13.400 4.116 25.724 1.00 92.69 194 GLU A O 1
ATOM 1575 N N . LEU A 1 195 ? -13.437 3.423 23.579 1.00 92.62 195 LEU A N 1
ATOM 1576 C CA . LEU A 1 195 ? -14.528 4.300 23.166 1.00 92.62 195 LEU A CA 1
ATOM 1577 C C . LEU A 1 195 ? -15.814 3.997 23.945 1.00 92.62 195 LEU A C 1
ATOM 1579 O O . LEU A 1 195 ? -16.396 4.916 24.514 1.00 92.62 195 LEU A O 1
ATOM 1583 N N . GLN A 1 196 ? -16.205 2.725 24.067 1.00 92.31 196 GLN A N 1
ATOM 1584 C CA . GLN A 1 196 ? -17.377 2.330 24.861 1.00 92.31 196 GLN A CA 1
ATOM 1585 C C . GLN A 1 196 ? -17.261 2.779 26.323 1.00 92.31 196 GLN A C 1
ATOM 1587 O O . GLN A 1 196 ? -18.182 3.368 26.889 1.00 92.31 196 GLN A O 1
ATOM 1592 N N . ALA A 1 197 ? -16.106 2.554 26.957 1.00 92.25 197 ALA A N 1
ATOM 1593 C CA . ALA A 1 197 ? -15.874 3.007 28.326 1.00 92.25 197 ALA A CA 1
ATOM 1594 C C . ALA A 1 197 ? -15.948 4.541 28.446 1.00 92.25 197 ALA A C 1
ATOM 1596 O O . ALA A 1 197 ? -16.509 5.063 29.416 1.00 92.25 197 ALA A O 1
ATOM 1597 N N . PHE A 1 198 ? -15.418 5.260 27.454 1.00 93.00 198 PHE A N 1
ATOM 1598 C CA . PHE A 1 198 ? -15.458 6.716 27.394 1.00 93.00 198 PHE A CA 1
ATOM 1599 C C . PHE A 1 198 ? -16.888 7.247 27.226 1.00 93.00 198 PHE A C 1
ATOM 1601 O O . PHE A 1 198 ? -17.278 8.173 27.939 1.00 93.00 198 PHE A O 1
ATOM 1608 N N . GLU A 1 199 ? -17.694 6.628 26.362 1.00 91.00 199 GLU A N 1
ATOM 1609 C CA . GLU A 1 199 ? -19.105 6.962 26.139 1.00 91.00 199 GLU A CA 1
ATOM 1610 C C . GLU A 1 199 ? -19.958 6.701 27.388 1.00 91.00 199 GLU A C 1
ATOM 1612 O O . GLU A 1 199 ? -20.707 7.583 27.816 1.00 91.00 199 GLU A O 1
ATOM 1617 N N . ARG A 1 200 ? -19.765 5.563 28.071 1.00 91.19 200 ARG A N 1
ATOM 1618 C CA . ARG A 1 200 ? -20.422 5.284 29.363 1.00 91.19 200 ARG A CA 1
ATOM 1619 C C . ARG A 1 200 ? -20.068 6.325 30.425 1.00 91.19 200 ARG A C 1
ATOM 1621 O O . ARG A 1 200 ? -20.929 6.755 31.192 1.00 91.19 200 ARG A O 1
ATOM 1628 N N . GLN A 1 201 ? -18.806 6.752 30.489 1.00 91.94 201 GLN A N 1
ATOM 1629 C CA . GLN A 1 201 ? -18.393 7.806 31.416 1.00 91.94 201 GLN A CA 1
ATOM 1630 C C . GLN A 1 201 ? -19.004 9.165 31.033 1.00 91.94 201 GLN A C 1
ATOM 1632 O O . GLN A 1 201 ? -19.426 9.908 31.919 1.00 91.94 201 GLN A O 1
ATOM 1637 N N . ASN A 1 202 ? -19.090 9.482 29.738 1.00 92.12 202 ASN A N 1
ATOM 1638 C CA . ASN A 1 202 ? -19.733 10.706 29.252 1.00 92.12 202 ASN A CA 1
ATOM 1639 C C . ASN A 1 202 ? -21.204 10.756 29.652 1.00 92.12 202 ASN A C 1
ATOM 1641 O O . ASN A 1 202 ? -21.666 11.788 30.132 1.00 92.12 202 ASN A O 1
ATOM 1645 N N . LYS A 1 203 ? -21.905 9.629 29.530 1.00 90.50 203 LYS A N 1
ATOM 1646 C CA . LYS A 1 203 ? -23.306 9.498 29.920 1.00 90.50 203 LYS A CA 1
ATOM 1647 C C . LYS A 1 203 ? -23.534 9.784 31.403 1.00 90.50 203 LYS A C 1
ATOM 1649 O O . LYS A 1 203 ? -24.390 10.592 31.741 1.00 90.50 203 LYS A O 1
ATOM 1654 N N . LYS A 1 204 ? -22.705 9.217 32.287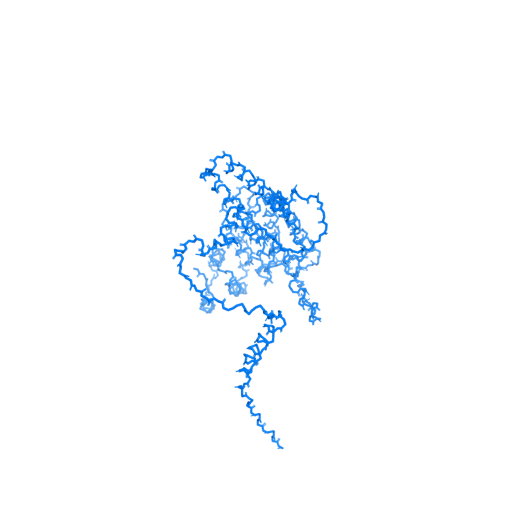 1.00 91.94 204 LYS A N 1
ATOM 1655 C CA . LYS A 1 204 ? -22.768 9.477 33.740 1.00 91.94 204 LYS A CA 1
ATOM 1656 C C . LYS A 1 204 ? -22.515 10.946 34.088 1.00 91.94 204 LYS A C 1
ATOM 1658 O O . LYS A 1 204 ? -23.151 11.498 34.983 1.00 91.94 204 LYS A O 1
ATOM 1663 N N . ILE A 1 205 ? -21.574 11.591 33.398 1.00 89.94 205 ILE A N 1
ATOM 1664 C CA . ILE A 1 205 ? -21.290 13.021 33.593 1.00 89.94 205 ILE A CA 1
ATOM 1665 C C . ILE A 1 205 ? -22.476 13.864 33.124 1.00 89.94 205 ILE A C 1
ATOM 1667 O O . ILE A 1 205 ? -22.877 14.782 33.830 1.00 89.94 205 ILE A O 1
ATOM 1671 N N . LEU A 1 206 ? -23.068 13.521 31.981 1.00 90.31 206 LEU A N 1
ATOM 1672 C CA . LEU A 1 206 ? -24.243 14.209 31.459 1.00 90.31 206 LEU A CA 1
ATOM 1673 C C . LEU A 1 206 ? -25.442 14.079 32.411 1.00 90.31 206 LEU A C 1
ATOM 1675 O O . LEU A 1 206 ? -26.100 15.072 32.684 1.00 90.31 206 LEU A O 1
ATOM 1679 N N . GLN A 1 207 ? -25.663 12.897 32.994 1.00 90.62 207 GLN A N 1
ATOM 1680 C CA . GLN A 1 207 ? -26.717 12.669 33.993 1.00 90.62 207 GLN A CA 1
ATOM 1681 C C . GLN A 1 207 ? -26.494 13.463 35.292 1.00 90.62 207 GLN A C 1
ATOM 1683 O O . GLN A 1 207 ? -27.447 13.927 35.904 1.00 90.62 207 GLN A O 1
ATOM 1688 N N . THR A 1 208 ? -25.241 13.622 35.729 1.00 92.06 208 THR A N 1
ATOM 1689 C CA . THR A 1 208 ? -24.917 14.267 37.018 1.00 92.06 208 THR A CA 1
ATOM 1690 C C . THR A 1 208 ? -24.735 15.780 36.925 1.00 92.06 208 THR A C 1
ATOM 1692 O O . THR A 1 208 ? -24.997 16.480 37.898 1.00 92.06 208 THR A O 1
ATOM 1695 N N . LYS A 1 209 ? -24.258 16.295 35.786 1.00 89.62 209 LYS A N 1
ATOM 1696 C CA . LYS A 1 209 ? -23.911 17.714 35.593 1.00 89.62 209 LYS A CA 1
ATOM 1697 C C . LYS A 1 209 ? -24.721 18.415 34.503 1.00 89.62 209 LYS A C 1
ATOM 1699 O O . LYS A 1 209 ? -24.619 19.629 34.393 1.00 89.62 209 LYS A O 1
ATOM 1704 N N . GLY A 1 210 ? -25.465 17.685 33.674 1.00 89.56 210 GLY A N 1
ATOM 1705 C CA . GLY A 1 210 ? -26.240 18.232 32.553 1.00 89.56 210 GLY A CA 1
ATOM 1706 C C . GLY A 1 210 ? -25.413 18.650 31.330 1.00 89.56 210 GLY A C 1
ATOM 1707 O O . GLY A 1 210 ? -25.968 18.799 30.246 1.00 89.56 210 GLY A O 1
ATOM 1708 N N . GLU A 1 211 ? -24.089 18.789 31.454 1.00 89.62 211 GLU A N 1
ATOM 1709 C CA . GLU A 1 211 ? -23.215 19.234 30.365 1.00 89.62 211 GLU A CA 1
ATOM 1710 C C . GLU A 1 211 ? -21.899 18.443 30.258 1.00 89.62 211 GLU A C 1
ATOM 1712 O O . GLU A 1 211 ? -21.354 17.919 31.234 1.00 89.62 211 GLU A O 1
ATOM 1717 N N . LEU A 1 212 ? -21.363 18.379 29.034 1.00 88.12 212 LEU A N 1
ATOM 1718 C CA . LEU A 1 212 ? -20.040 17.833 28.722 1.00 88.12 212 LEU A CA 1
ATOM 1719 C C . LEU A 1 212 ? -19.085 18.971 28.349 1.00 88.12 212 LEU A C 1
ATOM 1721 O O . LEU A 1 212 ? -19.382 19.769 27.458 1.00 88.12 212 LEU A O 1
ATOM 1725 N N . SER A 1 213 ? -17.910 18.990 28.986 1.00 90.19 213 SER A N 1
ATOM 1726 C CA . SER A 1 213 ? -16.824 19.925 28.657 1.00 90.19 213 SER A CA 1
ATOM 1727 C C . SER A 1 213 ? -16.407 19.822 27.182 1.00 90.19 213 SER A C 1
ATOM 1729 O O . SER A 1 213 ? -16.391 18.726 26.611 1.00 90.19 213 SER A O 1
ATOM 1731 N N . GLY A 1 214 ? -16.013 20.954 26.586 1.00 90.44 214 GLY A N 1
ATOM 1732 C CA . GLY A 1 214 ? -15.528 21.034 25.202 1.00 90.44 214 GLY A CA 1
ATOM 1733 C C . GLY A 1 214 ? -14.348 20.097 24.923 1.00 90.44 214 GLY A C 1
ATOM 1734 O O . GLY A 1 214 ? -14.414 19.311 23.983 1.00 90.44 214 GLY A O 1
ATOM 1735 N N . GLU A 1 215 ? -13.348 20.066 25.809 1.00 92.00 215 GLU A N 1
ATOM 1736 C CA . GLU A 1 215 ? -12.178 19.172 25.705 1.00 92.00 215 GLU A CA 1
ATOM 1737 C C . GLU A 1 215 ? -12.590 17.690 25.647 1.00 92.00 215 GLU A C 1
ATOM 1739 O O . GLU A 1 215 ? -12.026 16.876 24.914 1.00 92.00 215 GLU A O 1
ATOM 1744 N N . ARG A 1 216 ? -13.632 17.320 26.400 1.00 91.00 216 ARG A N 1
ATOM 1745 C CA . ARG A 1 216 ? -14.129 15.943 26.446 1.00 91.00 216 ARG A CA 1
ATOM 1746 C C . ARG A 1 216 ? -14.887 15.570 25.172 1.00 91.00 216 ARG A C 1
ATOM 1748 O O . ARG A 1 216 ? -14.793 14.425 24.730 1.00 91.00 216 ARG A O 1
ATOM 1755 N N . ARG A 1 217 ? -15.591 16.532 24.568 1.00 90.19 217 ARG A N 1
ATOM 1756 C CA . ARG A 1 217 ? -16.234 16.374 23.258 1.00 90.19 217 ARG A CA 1
ATOM 1757 C C . ARG A 1 217 ? -15.187 16.184 22.161 1.00 90.19 217 ARG A C 1
ATOM 1759 O O . ARG A 1 217 ? -15.310 15.241 21.390 1.00 90.19 217 ARG A O 1
ATOM 1766 N N . GLU A 1 218 ? -14.138 17.004 22.151 1.00 93.81 218 GLU A N 1
ATOM 1767 C CA . GLU A 1 218 ? -13.016 16.889 21.206 1.00 93.81 218 GLU A CA 1
ATOM 1768 C C . GLU A 1 218 ? -12.280 15.550 21.333 1.00 93.81 218 GLU A C 1
ATOM 1770 O O . GLU A 1 218 ? -11.978 14.898 20.335 1.00 93.81 218 GLU A O 1
ATOM 1775 N N . ARG A 1 219 ? -12.041 15.077 22.561 1.00 93.06 219 ARG A N 1
ATOM 1776 C CA . ARG A 1 219 ? -11.455 13.748 22.776 1.00 93.06 219 ARG A CA 1
ATOM 1777 C C . ARG A 1 219 ? -12.365 12.622 22.274 1.00 93.06 219 ARG A C 1
ATOM 1779 O O . ARG A 1 219 ? -11.869 11.652 21.709 1.00 93.06 219 ARG A O 1
ATOM 1786 N N . GLY A 1 220 ? -13.679 12.747 22.463 1.00 91.00 220 GLY A N 1
ATOM 1787 C CA . GLY A 1 220 ? -14.657 11.780 21.959 1.00 91.00 220 GLY A CA 1
ATOM 1788 C C . GLY A 1 220 ? -14.676 11.706 20.434 1.00 91.00 220 GLY A C 1
ATOM 1789 O O . GLY A 1 220 ? -14.586 10.615 19.877 1.00 91.00 220 GLY A O 1
ATOM 1790 N N . THR A 1 221 ? -14.714 12.857 19.756 1.00 93.69 221 THR A N 1
ATOM 1791 C CA . THR A 1 221 ? -14.674 12.903 18.287 1.00 93.69 221 THR A CA 1
ATOM 1792 C C . THR A 1 221 ? -13.351 12.368 17.739 1.00 93.69 221 THR A C 1
ATOM 1794 O O . THR A 1 221 ? -13.354 11.651 16.739 1.00 93.69 221 THR A O 1
ATOM 1797 N N . ALA A 1 222 ? -12.225 12.637 18.410 1.00 93.94 222 ALA A N 1
ATOM 1798 C CA . ALA A 1 222 ? -10.922 12.086 18.038 1.00 93.94 222 ALA A CA 1
ATOM 1799 C C . ALA A 1 222 ? -10.875 10.549 18.140 1.00 93.94 222 ALA A C 1
ATOM 1801 O O . ALA A 1 222 ? -10.413 9.894 17.203 1.00 93.94 222 ALA A O 1
ATOM 1802 N N . LEU A 1 223 ? -11.389 9.969 19.234 1.00 93.06 223 LEU A N 1
ATOM 1803 C CA . LEU A 1 223 ? -11.483 8.512 19.409 1.00 93.06 223 LEU A CA 1
ATOM 1804 C C . LEU A 1 223 ? -12.401 7.871 18.356 1.00 93.06 223 LEU A C 1
ATOM 1806 O O . LEU A 1 223 ? -12.039 6.862 17.758 1.00 93.06 223 LEU A O 1
ATOM 1810 N N . GLN A 1 224 ? -13.557 8.479 18.069 1.00 93.25 224 GLN A N 1
ATOM 1811 C CA . GLN A 1 224 ? -14.475 7.989 17.033 1.00 93.25 224 GLN A CA 1
ATOM 1812 C C . GLN A 1 224 ? -13.831 7.996 15.639 1.00 93.25 224 GLN A C 1
ATOM 1814 O O . GLN A 1 224 ? -13.936 7.015 14.900 1.00 93.25 224 GLN A O 1
ATOM 1819 N N . LEU A 1 225 ? -13.123 9.073 15.283 1.00 93.81 225 LEU A N 1
ATOM 1820 C CA . LEU A 1 225 ? -12.461 9.195 13.984 1.00 93.81 225 LEU A CA 1
ATOM 1821 C C . LEU A 1 225 ? -11.303 8.197 13.831 1.00 93.81 225 LEU A C 1
ATOM 1823 O O . LEU A 1 225 ? -11.118 7.613 12.758 1.00 93.81 225 LEU A O 1
ATOM 1827 N N . SER A 1 226 ? -10.540 7.961 14.900 1.00 91.75 226 SER A N 1
ATOM 1828 C CA . SER A 1 226 ? -9.478 6.952 14.897 1.00 91.75 226 SER A CA 1
ATOM 1829 C C . SER A 1 226 ? -10.041 5.525 14.791 1.00 91.75 226 SER A C 1
ATOM 1831 O O . SER A 1 226 ? -9.575 4.756 13.939 1.00 91.75 226 SER A O 1
ATOM 1833 N N . LEU A 1 227 ? -11.125 5.207 15.511 1.00 93.44 227 LEU A N 1
ATOM 1834 C CA . LEU A 1 227 ? -11.813 3.919 15.396 1.00 93.44 227 LEU A CA 1
ATOM 1835 C C . LEU A 1 227 ? -12.369 3.693 13.983 1.00 93.44 227 LEU A C 1
ATOM 1837 O O . LEU A 1 227 ? -12.181 2.619 13.412 1.00 93.44 227 LEU A O 1
ATOM 1841 N N . GLN A 1 228 ? -13.001 4.703 13.375 1.00 94.00 228 GLN A N 1
ATOM 1842 C CA . GLN A 1 228 ? -13.527 4.616 12.007 1.00 94.00 228 GLN A CA 1
ATOM 1843 C C . GLN A 1 228 ? -12.416 4.307 10.989 1.00 94.00 228 GLN A C 1
ATOM 1845 O O . GLN A 1 228 ? -12.596 3.476 10.087 1.00 94.00 228 GLN A O 1
ATOM 1850 N N . ARG A 1 229 ? -11.248 4.946 11.145 1.00 92.88 229 ARG A N 1
ATOM 1851 C CA . ARG A 1 229 ? -10.055 4.689 10.326 1.00 92.88 229 ARG A CA 1
ATOM 1852 C C . ARG A 1 229 ? -9.602 3.233 10.454 1.00 92.88 229 ARG A C 1
ATOM 1854 O O . ARG A 1 229 ? -9.371 2.583 9.431 1.00 92.88 229 ARG A O 1
ATOM 1861 N N . LEU A 1 230 ? -9.497 2.710 11.677 1.00 93.69 230 LEU A N 1
ATOM 1862 C CA . LEU A 1 230 ? -9.111 1.315 11.905 1.00 93.69 230 LEU A CA 1
ATOM 1863 C C . LEU A 1 230 ? -10.149 0.326 11.393 1.00 93.69 230 LEU A C 1
ATOM 1865 O O . LEU A 1 230 ? -9.772 -0.684 10.805 1.00 93.69 230 LEU A O 1
ATOM 1869 N N . LEU A 1 231 ? -11.437 0.604 11.582 1.00 94.19 231 LEU A N 1
ATOM 1870 C CA . LEU A 1 231 ? -12.528 -0.263 11.151 1.00 94.19 231 LEU A CA 1
ATOM 1871 C C . LEU A 1 231 ? -12.519 -0.419 9.629 1.00 94.19 231 LEU A C 1
ATOM 1873 O O . LEU A 1 231 ? -12.473 -1.541 9.127 1.00 94.19 231 LEU A O 1
ATOM 1877 N N . THR A 1 232 ? -12.437 0.698 8.901 1.00 95.00 232 THR A N 1
ATOM 1878 C CA . THR A 1 232 ? -12.350 0.703 7.431 1.00 95.00 232 THR A CA 1
ATOM 1879 C C . THR A 1 232 ? -11.114 -0.060 6.944 1.00 95.00 232 THR A C 1
ATOM 1881 O O . THR A 1 232 ? -11.183 -0.857 6.005 1.00 95.00 232 THR A O 1
ATOM 1884 N N . GLY A 1 233 ? -9.966 0.152 7.596 1.00 94.25 233 GLY A N 1
ATOM 1885 C CA . GLY A 1 233 ? -8.738 -0.561 7.259 1.00 94.25 233 GLY A CA 1
ATOM 1886 C C . GLY A 1 233 ? -8.827 -2.062 7.547 1.00 94.25 233 GLY A C 1
ATOM 1887 O O . GLY A 1 233 ? -8.473 -2.865 6.688 1.00 94.25 233 GLY A O 1
ATOM 1888 N N . THR A 1 234 ? -9.364 -2.453 8.704 1.00 95.56 234 THR A N 1
ATOM 1889 C CA . THR A 1 234 ? -9.528 -3.856 9.126 1.00 95.56 234 THR A CA 1
ATOM 1890 C C . THR A 1 234 ? -10.490 -4.605 8.213 1.00 95.56 234 THR A C 1
ATOM 1892 O O . THR A 1 234 ? -10.186 -5.723 7.803 1.00 95.56 234 THR A O 1
ATOM 1895 N N . GLN A 1 235 ? -11.606 -3.982 7.823 1.00 95.12 235 GLN A N 1
ATOM 1896 C CA . GLN A 1 235 ? -12.514 -4.528 6.812 1.00 95.12 235 GLN A CA 1
ATOM 1897 C C . GLN A 1 235 ? -11.777 -4.760 5.489 1.00 95.12 235 GLN A C 1
ATOM 1899 O O . GLN A 1 235 ? -11.821 -5.859 4.936 1.00 95.12 235 GLN A O 1
ATOM 1904 N N . GLY A 1 236 ? -11.014 -3.766 5.024 1.00 95.44 236 GLY A N 1
ATOM 1905 C CA . GLY A 1 236 ? -10.196 -3.898 3.822 1.00 95.44 236 GLY A CA 1
ATOM 1906 C C . GLY A 1 236 ? -9.185 -5.046 3.899 1.00 95.44 236 GLY A C 1
ATOM 1907 O O . GLY A 1 236 ? -9.026 -5.778 2.924 1.00 95.44 236 GLY A O 1
ATOM 1908 N N . PHE A 1 237 ? -8.523 -5.232 5.042 1.00 95.88 237 PHE A N 1
ATOM 1909 C CA . PHE A 1 237 ? -7.597 -6.347 5.245 1.00 95.88 237 PHE A CA 1
ATOM 1910 C C . PHE A 1 237 ? -8.304 -7.700 5.284 1.00 95.88 237 PHE A C 1
ATOM 1912 O O . PHE A 1 237 ? -7.827 -8.628 4.637 1.00 95.88 237 PHE A O 1
ATOM 1919 N N . SER A 1 238 ? -9.440 -7.803 5.980 1.00 95.31 238 SER A N 1
ATOM 1920 C CA . SER A 1 238 ? -10.233 -9.038 6.052 1.00 95.31 238 SER A CA 1
ATOM 1921 C C . SER A 1 238 ? -10.658 -9.513 4.659 1.00 95.31 238 SER A C 1
ATOM 1923 O O . SER A 1 238 ? -10.530 -10.688 4.324 1.00 95.31 238 SER A O 1
ATOM 1925 N N . GLU A 1 239 ? -11.045 -8.578 3.783 1.00 95.44 239 GLU A N 1
ATOM 1926 C CA . GLU A 1 239 ? -11.420 -8.881 2.404 1.00 95.44 239 GLU A CA 1
ATOM 1927 C C . GLU A 1 239 ? -10.224 -9.363 1.570 1.00 95.44 239 GLU A C 1
ATOM 1929 O O . GLU A 1 239 ? -10.344 -10.326 0.814 1.00 95.44 239 GLU A O 1
ATOM 1934 N N . VAL A 1 240 ? -9.074 -8.692 1.679 1.00 95.69 240 VAL A N 1
ATOM 1935 C CA . VAL A 1 240 ? -7.902 -8.971 0.833 1.00 95.69 240 VAL A CA 1
ATOM 1936 C C . VAL A 1 240 ? -7.146 -10.224 1.284 1.00 95.69 240 VAL A C 1
ATOM 1938 O O . VAL A 1 240 ? -6.638 -10.962 0.441 1.00 95.69 240 VAL A O 1
ATOM 1941 N N . LEU A 1 241 ? -7.074 -10.472 2.594 1.00 94.44 241 LEU A N 1
ATOM 1942 C CA . LEU A 1 241 ? -6.439 -11.661 3.168 1.00 94.44 241 LEU A CA 1
ATOM 1943 C C . LEU A 1 241 ? -7.371 -12.877 3.220 1.00 94.44 241 LEU A C 1
ATOM 1945 O O . LEU A 1 241 ? -6.875 -13.979 3.449 1.00 94.44 241 LEU A O 1
ATOM 1949 N N . ASP A 1 242 ? -8.671 -12.672 2.980 1.00 93.62 242 ASP A N 1
ATOM 1950 C CA . ASP A 1 242 ? -9.730 -13.670 3.160 1.00 93.62 242 ASP A CA 1
ATOM 1951 C C . ASP A 1 242 ? -9.747 -14.247 4.586 1.00 93.62 242 ASP A C 1
ATOM 1953 O O . ASP A 1 242 ? -9.823 -15.451 4.805 1.00 93.62 242 ASP A O 1
ATOM 1957 N N . GLU A 1 243 ? -9.670 -13.346 5.563 1.00 93.06 243 GLU A N 1
ATOM 1958 C CA . GLU A 1 243 ? -9.750 -13.640 6.997 1.00 93.06 243 GLU A CA 1
ATOM 1959 C C . GLU A 1 243 ? -11.065 -13.101 7.562 1.00 93.06 243 GLU A C 1
ATOM 1961 O O . GLU A 1 243 ? -11.671 -12.190 6.990 1.00 93.06 243 GLU A O 1
ATOM 1966 N N . ASP A 1 244 ? -11.521 -13.654 8.682 1.00 90.69 244 ASP A N 1
ATOM 1967 C CA . ASP A 1 244 ? -12.760 -13.206 9.315 1.00 90.69 244 ASP A CA 1
ATOM 1968 C C . ASP A 1 244 ? -12.582 -11.905 10.091 1.00 90.69 244 ASP A C 1
ATOM 1970 O O . ASP A 1 244 ? -11.614 -11.709 10.826 1.00 90.69 244 ASP A O 1
ATOM 1974 N N . PHE A 1 245 ? -13.562 -11.014 9.940 1.00 90.50 245 PHE A N 1
ATOM 1975 C CA . PHE A 1 245 ? -13.604 -9.755 10.667 1.00 90.50 245 PHE A CA 1
ATOM 1976 C C . PHE A 1 245 ? -13.889 -10.008 12.159 1.00 90.50 245 PHE A C 1
ATOM 1978 O O . PHE A 1 245 ? -14.800 -10.778 12.478 1.00 90.50 245 PHE A O 1
ATOM 1985 N N . PRO A 1 246 ? -13.158 -9.364 13.090 1.00 86.25 246 PRO A N 1
ATOM 1986 C CA . PRO A 1 246 ? -13.369 -9.574 14.516 1.00 86.25 246 PRO A CA 1
ATOM 1987 C C . PRO A 1 246 ? -14.754 -9.081 14.950 1.00 86.25 246 PRO A C 1
ATOM 1989 O O . PRO A 1 246 ? -15.171 -7.974 14.614 1.00 86.25 246 PRO A O 1
ATOM 1992 N N . LEU A 1 247 ? -15.455 -9.884 15.751 1.00 82.38 247 LEU A N 1
ATOM 1993 C CA . LEU A 1 247 ? -16.736 -9.489 16.333 1.00 82.38 247 LEU A CA 1
ATOM 1994 C C . LEU A 1 247 ? -16.514 -8.360 17.345 1.00 82.38 247 LEU A C 1
ATOM 1996 O O . LEU A 1 247 ? -15.804 -8.531 18.339 1.00 82.38 247 LEU A O 1
ATOM 2000 N N . LEU A 1 248 ? -17.117 -7.202 17.083 1.00 82.88 248 LEU A N 1
ATOM 2001 C CA . LEU A 1 248 ? -17.098 -6.065 17.996 1.00 82.88 248 LEU A CA 1
ATOM 2002 C C . LEU A 1 248 ? -18.167 -6.294 19.073 1.00 82.88 248 LEU A C 1
ATOM 2004 O O . LEU A 1 248 ? -19.338 -6.430 18.715 1.00 82.88 248 LEU A O 1
ATOM 2008 N N . PRO A 1 249 ? -17.808 -6.349 20.371 1.00 75.38 249 PRO A N 1
ATOM 2009 C CA . PRO A 1 249 ? -18.793 -6.477 21.439 1.00 75.38 249 PRO A CA 1
ATOM 2010 C C . PRO A 1 249 ? -19.806 -5.335 21.349 1.00 75.38 249 PRO A C 1
ATOM 2012 O O . PRO A 1 249 ? -19.412 -4.164 21.351 1.00 75.38 249 PRO A O 1
ATOM 2015 N N . GLN A 1 250 ? -21.091 -5.663 21.247 1.00 64.12 250 GLN A N 1
ATOM 2016 C CA . GLN A 1 250 ? -22.149 -4.671 21.401 1.00 64.12 250 GLN A CA 1
ATOM 2017 C C . GLN A 1 250 ? -22.277 -4.318 22.880 1.00 64.12 250 GLN A C 1
ATOM 2019 O O . GLN A 1 250 ? -22.011 -5.138 23.758 1.00 64.12 250 GLN A O 1
ATOM 2024 N N . ASP A 1 251 ? -22.588 -3.057 23.150 1.00 55.44 251 ASP A N 1
ATOM 2025 C CA . ASP A 1 251 ? -22.723 -2.583 24.513 1.00 55.44 251 ASP A CA 1
ATOM 2026 C C . ASP A 1 251 ? -24.102 -2.999 25.042 1.00 55.44 251 ASP A C 1
ATOM 2028 O O . ASP A 1 251 ? -25.114 -2.393 24.687 1.00 55.44 251 ASP A O 1
ATOM 2032 N N . ASP A 1 252 ? -24.145 -4.023 25.900 1.00 48.53 252 ASP A N 1
ATOM 2033 C CA . ASP A 1 252 ? -25.373 -4.456 26.577 1.00 48.53 252 ASP A CA 1
ATOM 2034 C C . ASP A 1 252 ? -26.024 -3.312 27.370 1.00 48.53 252 ASP A C 1
ATOM 2036 O O . ASP A 1 252 ? -27.203 -3.387 27.677 1.00 48.53 252 ASP A O 1
ATOM 2040 N N . ALA A 1 253 ? -25.316 -2.214 27.666 1.00 48.22 253 ALA A N 1
ATOM 2041 C CA . ALA A 1 253 ? -25.880 -1.047 28.344 1.00 48.22 253 ALA A CA 1
ATOM 2042 C C . ALA A 1 253 ? -26.963 -0.305 27.531 1.00 48.22 253 ALA A C 1
ATOM 2044 O O . ALA A 1 253 ? -27.838 0.321 28.125 1.00 48.22 253 ALA A O 1
ATOM 2045 N N . VAL A 1 254 ? -26.944 -0.388 26.194 1.00 45.28 254 VAL A N 1
ATOM 2046 C CA . VAL A 1 254 ? -28.059 0.106 25.355 1.00 45.28 254 VAL A CA 1
ATOM 2047 C C . VAL A 1 254 ? -29.272 -0.820 25.496 1.00 45.28 254 VAL A C 1
ATOM 2049 O O . VAL A 1 254 ? -30.418 -0.374 25.467 1.00 45.28 254 VAL A O 1
ATOM 2052 N N . ASN A 1 255 ? -29.008 -2.107 25.728 1.00 41.19 255 ASN A N 1
ATOM 2053 C CA . ASN A 1 255 ? -30.024 -3.112 26.005 1.00 41.19 255 ASN A CA 1
ATOM 2054 C C . ASN A 1 255 ? -30.546 -3.015 27.450 1.00 41.19 255 ASN A C 1
ATOM 2056 O O . ASN A 1 255 ? -31.702 -3.309 27.704 1.00 41.19 255 ASN A O 1
ATOM 2060 N N . ILE A 1 256 ? -29.718 -2.561 28.399 1.00 44.34 256 ILE A N 1
ATOM 2061 C CA . ILE A 1 256 ? -30.104 -2.364 29.800 1.00 44.34 256 ILE A CA 1
ATOM 2062 C C . ILE A 1 256 ? -30.953 -1.113 29.964 1.00 44.34 256 ILE A C 1
ATOM 2064 O O . ILE A 1 256 ? -31.872 -1.173 30.747 1.00 44.34 256 ILE A O 1
ATOM 2068 N N . GLU A 1 257 ? -30.780 -0.024 29.212 1.00 44.59 257 GLU A N 1
ATOM 2069 C CA . GLU A 1 257 ? -31.766 1.074 29.284 1.00 44.59 257 GLU A CA 1
ATOM 2070 C C . GLU A 1 257 ? -33.112 0.724 28.648 1.00 44.59 257 GLU A C 1
ATOM 2072 O O . GLU A 1 257 ? -34.141 1.231 29.077 1.00 44.59 257 GLU A O 1
ATOM 2077 N N . THR A 1 258 ? -33.128 -0.203 27.689 1.00 43.03 258 THR A N 1
ATOM 2078 C CA . THR A 1 258 ? -34.375 -0.813 27.203 1.00 43.03 258 THR A CA 1
ATOM 2079 C C . THR A 1 258 ? -34.898 -1.919 28.131 1.00 43.03 258 THR A C 1
ATOM 2081 O O . THR A 1 258 ? -36.079 -2.262 28.055 1.00 43.03 258 THR A O 1
ATOM 2084 N N . LEU A 1 259 ? -34.064 -2.453 29.036 1.00 42.41 259 LEU A N 1
ATOM 2085 C CA . LEU A 1 259 ? -34.457 -3.425 30.061 1.00 42.41 259 LEU A CA 1
ATOM 2086 C C . LEU A 1 259 ? -34.786 -2.804 31.427 1.00 42.41 259 LEU A C 1
ATOM 2088 O O . LEU A 1 259 ? -35.588 -3.390 32.136 1.00 42.41 259 LEU A O 1
ATOM 2092 N N . ASP A 1 260 ? -34.238 -1.651 31.809 1.00 37.12 260 ASP A N 1
ATOM 2093 C CA . ASP A 1 260 ? -34.494 -0.973 33.092 1.00 37.12 260 ASP A CA 1
ATOM 2094 C C . ASP A 1 260 ? -35.869 -0.296 33.080 1.00 37.12 260 ASP A C 1
ATOM 2096 O O . ASP A 1 260 ? -36.491 -0.144 34.125 1.00 37.12 260 ASP A O 1
ATOM 2100 N N . SER A 1 261 ? -36.421 -0.018 31.893 1.00 43.41 261 SER A N 1
ATOM 2101 C CA . SER A 1 261 ? -37.859 0.229 31.707 1.00 43.41 261 SER A CA 1
ATOM 2102 C C . SER A 1 261 ? -38.713 -1.051 31.779 1.00 43.41 261 SER A C 1
ATOM 2104 O O . SER A 1 261 ? -39.935 -0.972 31.721 1.00 43.41 261 SER A O 1
ATOM 2106 N N . LYS A 1 262 ? -38.101 -2.238 31.893 1.00 42.88 262 LYS A N 1
ATOM 2107 C CA . LYS A 1 262 ? -38.760 -3.559 31.932 1.00 42.88 262 LYS A CA 1
ATOM 2108 C C . LYS A 1 262 ? -38.547 -4.353 33.229 1.00 42.88 262 LYS A C 1
ATOM 2110 O O . LYS A 1 262 ? -39.176 -5.397 33.373 1.00 42.88 262 LYS A O 1
ATOM 2115 N N . VAL A 1 263 ? -37.763 -3.892 34.211 1.00 40.69 263 VAL A N 1
ATOM 2116 C CA . VAL A 1 263 ? -37.600 -4.609 35.507 1.00 40.69 263 VAL A CA 1
ATOM 2117 C C . VAL A 1 263 ? -38.749 -4.322 36.498 1.00 40.69 263 VAL A C 1
ATOM 2119 O O . VAL A 1 263 ? -38.654 -4.602 37.688 1.00 40.69 263 VAL A O 1
ATOM 2122 N N . GLY A 1 264 ? -39.879 -3.795 36.018 1.00 39.03 264 GLY A N 1
ATOM 2123 C CA . GLY A 1 264 ? -41.064 -3.525 36.837 1.00 39.03 264 GLY A CA 1
ATOM 2124 C C . GLY A 1 264 ? -42.136 -4.616 36.863 1.00 39.03 264 GLY A C 1
ATOM 2125 O O . GLY A 1 264 ? -43.000 -4.538 37.723 1.00 39.03 264 GLY A O 1
ATOM 2126 N N . ASN A 1 265 ? -42.111 -5.617 35.975 1.00 37.62 265 ASN A N 1
ATOM 2127 C CA . ASN A 1 265 ? -43.200 -6.597 35.877 1.00 37.62 265 ASN A CA 1
ATOM 2128 C C . ASN A 1 265 ? -42.665 -8.021 35.699 1.00 37.62 265 ASN A C 1
ATOM 2130 O O . ASN A 1 265 ? -42.577 -8.551 34.592 1.00 37.62 265 ASN A O 1
ATOM 2134 N N . SER A 1 266 ? -42.340 -8.669 36.816 1.00 33.84 266 SER A N 1
ATOM 2135 C CA . SER A 1 266 ? -42.442 -10.121 36.894 1.00 33.84 266 SER A CA 1
ATOM 2136 C C . SER A 1 266 ? -43.814 -10.467 37.459 1.00 33.84 266 SER A C 1
ATOM 2138 O O . SER A 1 266 ? -44.007 -10.413 38.669 1.00 33.84 266 SER A O 1
ATOM 2140 N N . GLU A 1 267 ? -44.750 -10.753 36.563 1.00 36.94 267 GLU A N 1
ATOM 2141 C CA . GLU A 1 267 ? -45.650 -11.910 36.607 1.00 36.94 267 GLU A CA 1
ATOM 2142 C C . GLU A 1 267 ? -46.739 -11.728 35.545 1.00 36.94 267 GLU A C 1
ATOM 2144 O O . GLU A 1 267 ? -47.484 -10.751 35.578 1.00 36.94 267 GLU A O 1
ATOM 2149 N N . SER A 1 268 ? -46.827 -12.721 34.652 1.00 33.25 268 SER A N 1
ATOM 2150 C CA . SER A 1 268 ? -47.930 -13.075 33.734 1.00 33.25 268 SER A CA 1
ATOM 2151 C C . SER A 1 268 ? -47.547 -13.007 32.252 1.00 33.25 268 SER A C 1
ATOM 2153 O O . SER A 1 268 ? -47.369 -11.939 31.673 1.00 33.25 268 SER A O 1
ATOM 2155 N N . GLU A 1 269 ? -47.408 -14.194 31.658 1.00 44.00 269 GLU A N 1
ATOM 2156 C CA . GLU A 1 269 ? -47.366 -14.443 30.217 1.00 44.00 269 GLU A CA 1
ATOM 2157 C C . GLU A 1 269 ? -48.706 -14.049 29.579 1.00 44.00 269 GLU A C 1
ATOM 2159 O O . GLU A 1 269 ? -49.732 -14.611 29.947 1.00 44.00 269 GLU A O 1
ATOM 2164 N N . ASP A 1 270 ? -48.699 -13.086 28.656 1.00 34.12 270 ASP A N 1
ATOM 2165 C CA . ASP A 1 270 ? -49.250 -13.228 27.298 1.00 34.12 270 ASP A CA 1
ATOM 2166 C C . ASP A 1 270 ? -49.204 -11.893 26.529 1.00 34.12 270 ASP A C 1
ATOM 2168 O O . ASP A 1 270 ? -49.483 -10.828 27.068 1.00 34.12 270 ASP A O 1
ATOM 2172 N N . GLY A 1 271 ? -48.892 -11.973 25.231 1.00 34.41 271 GLY A N 1
ATOM 2173 C CA . GLY A 1 271 ? -49.530 -11.119 24.221 1.00 34.41 271 GLY A CA 1
ATOM 2174 C C . GLY A 1 271 ? -49.038 -9.681 24.010 1.00 34.41 271 GLY A C 1
ATOM 2175 O O . GLY A 1 271 ? -49.617 -8.738 24.520 1.00 34.41 271 GLY A O 1
ATOM 2176 N N . LEU A 1 272 ? -48.040 -9.536 23.133 1.00 40.28 272 LEU A N 1
ATOM 2177 C CA . LEU A 1 272 ? -47.877 -8.485 22.109 1.00 40.28 272 LEU A CA 1
ATOM 2178 C C . LEU A 1 272 ? -48.301 -7.016 22.394 1.00 40.28 272 LEU A C 1
ATOM 2180 O O . LEU A 1 272 ? -49.469 -6.656 22.395 1.00 40.28 272 LEU A O 1
ATOM 2184 N N . LEU A 1 273 ? -47.292 -6.138 22.305 1.00 42.91 273 LEU A N 1
ATOM 2185 C CA . LEU A 1 273 ? -47.352 -4.846 21.592 1.00 42.91 273 LEU A CA 1
ATOM 2186 C C . LEU A 1 273 ? -48.289 -3.737 22.105 1.00 42.91 273 LEU A C 1
ATOM 2188 O O . LEU A 1 273 ? -48.731 -2.914 21.312 1.00 42.91 273 LEU A O 1
ATOM 2192 N N . SER A 1 274 ? -48.464 -3.574 23.409 1.00 42.66 274 SER A N 1
ATOM 2193 C CA . SER A 1 274 ? -48.825 -2.259 23.960 1.00 42.66 274 SER A CA 1
ATOM 2194 C C . SER A 1 274 ? -47.615 -1.664 24.675 1.00 42.66 274 SER A C 1
ATOM 2196 O O . SER A 1 274 ? -47.536 -1.617 25.901 1.00 42.66 274 SER A O 1
ATOM 2198 N N . SER A 1 275 ? -46.613 -1.260 23.887 1.00 46.75 275 SER A N 1
ATOM 2199 C CA . SER A 1 275 ? -45.615 -0.304 24.367 1.00 46.75 275 SER A CA 1
ATOM 2200 C C . SER A 1 275 ? -46.392 0.930 24.804 1.00 46.75 275 SER A C 1
ATOM 2202 O O . SER A 1 275 ? -47.061 1.511 23.953 1.00 46.75 275 SER A O 1
ATOM 2204 N N . ASN A 1 276 ? -46.339 1.305 26.086 1.00 57.59 276 ASN A N 1
ATOM 2205 C CA . ASN A 1 276 ? -46.891 2.576 26.556 1.00 57.59 276 ASN A CA 1
ATOM 2206 C C . ASN A 1 276 ? -46.348 3.689 25.648 1.00 57.59 276 ASN A C 1
ATOM 2208 O O . ASN A 1 276 ? -45.183 4.064 25.748 1.00 57.59 276 ASN A O 1
ATOM 2212 N N . MET A 1 277 ? -47.172 4.154 24.704 1.00 62.62 277 MET A N 1
ATOM 2213 C CA . MET A 1 277 ? -46.852 5.259 23.792 1.00 62.62 277 MET A CA 1
ATOM 2214 C C . MET A 1 277 ? -46.846 6.603 24.528 1.00 62.62 277 MET A C 1
ATOM 2216 O O . MET A 1 277 ? -46.433 7.611 23.960 1.00 62.62 277 MET A O 1
ATOM 2220 N N . TRP A 1 278 ? -47.311 6.610 25.775 1.00 66.62 278 TRP A N 1
ATOM 2221 C CA . TRP A 1 278 ? -47.562 7.791 26.577 1.00 66.62 278 TRP A CA 1
ATOM 2222 C C . TRP A 1 278 ? -46.419 8.034 27.564 1.00 66.62 278 TRP A C 1
ATOM 2224 O O . TRP A 1 278 ? -45.955 7.108 28.231 1.00 66.62 278 TRP A O 1
ATOM 2234 N N . GLU A 1 279 ? -45.955 9.285 27.630 1.00 66.88 279 GLU A N 1
ATOM 2235 C CA . GLU A 1 279 ? -44.876 9.706 28.535 1.00 66.88 279 GLU A CA 1
ATOM 2236 C C . GLU A 1 279 ? -45.315 9.686 30.011 1.00 66.88 279 GLU A C 1
ATOM 2238 O O . GLU A 1 279 ? -44.496 9.406 30.886 1.00 66.88 279 GLU A O 1
ATOM 2243 N N . ASP A 1 280 ? -46.603 9.922 30.283 1.00 77.31 280 ASP A N 1
ATOM 2244 C CA . ASP A 1 280 ? -47.239 9.769 31.592 1.00 77.31 280 ASP A CA 1
ATOM 2245 C C . ASP A 1 280 ? -48.742 9.422 31.471 1.00 77.31 280 ASP A C 1
ATOM 2247 O O . ASP A 1 280 ? -49.372 9.602 30.421 1.00 77.31 280 ASP A O 1
ATOM 2251 N N . ASP A 1 281 ? -49.320 8.914 32.567 1.00 74.56 281 ASP A N 1
ATOM 2252 C CA . ASP A 1 281 ? -50.733 8.504 32.650 1.00 74.56 281 ASP A CA 1
ATOM 2253 C C . ASP A 1 281 ? -51.703 9.695 32.494 1.00 74.56 281 ASP A C 1
ATOM 2255 O O . ASP A 1 281 ? -52.866 9.528 32.119 1.00 74.56 281 ASP A O 1
ATOM 2259 N 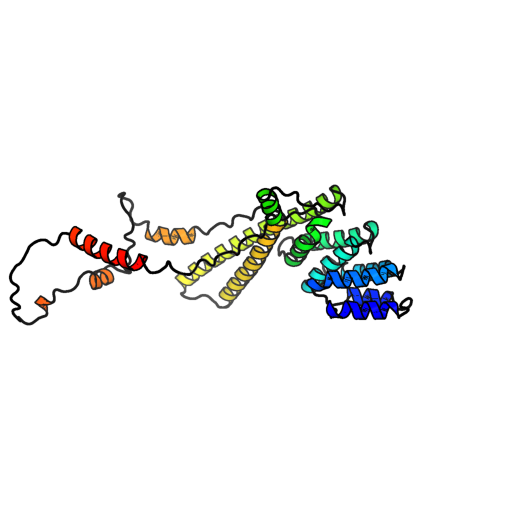N . GLU A 1 282 ? -51.242 10.917 32.779 1.00 74.94 282 GLU A N 1
ATOM 2260 C CA . GLU A 1 282 ? -52.042 12.144 32.692 1.00 74.94 282 GLU A CA 1
ATOM 2261 C C . GLU A 1 282 ? -52.231 12.574 31.228 1.00 74.94 282 GLU A C 1
ATOM 2263 O O . GLU A 1 282 ? -53.340 12.915 30.808 1.00 74.94 282 GLU A O 1
ATOM 2268 N N . THR A 1 283 ? -51.170 12.464 30.424 1.00 78.94 283 THR A N 1
ATOM 2269 C CA . THR A 1 283 ? -51.175 12.684 28.975 1.00 78.94 283 THR A CA 1
ATOM 2270 C C . THR A 1 283 ? -52.013 11.621 28.281 1.00 78.94 283 THR A C 1
ATOM 2272 O O . THR A 1 283 ? -52.827 11.964 27.426 1.00 78.94 283 THR A O 1
ATOM 2275 N N . GLN A 1 284 ? -51.892 10.354 28.687 1.00 83.38 284 GLN A N 1
ATOM 2276 C CA . GLN A 1 284 ? -52.759 9.288 28.186 1.00 83.38 284 GLN A CA 1
ATOM 2277 C C . GLN A 1 284 ? -54.239 9.611 28.425 1.00 83.38 284 GLN A C 1
ATOM 2279 O O . GLN A 1 284 ? -55.032 9.617 27.486 1.00 83.38 284 GLN A O 1
ATOM 2284 N N . ASN A 1 285 ? -54.610 9.964 29.659 1.00 80.19 285 ASN A N 1
ATOM 2285 C CA . ASN A 1 285 ? -55.997 10.289 29.996 1.00 80.19 285 ASN A CA 1
ATOM 2286 C C . ASN A 1 285 ? -56.538 11.503 29.235 1.00 80.19 285 ASN A C 1
ATOM 2288 O O . ASN A 1 285 ? -57.720 11.534 28.911 1.00 80.19 285 ASN A O 1
ATOM 2292 N N . PHE A 1 286 ? -55.706 12.500 28.934 1.00 78.50 286 PHE A N 1
ATOM 2293 C CA . PHE A 1 286 ? -56.138 13.666 28.165 1.00 78.50 286 PHE A CA 1
ATOM 2294 C C . PHE A 1 286 ? -56.562 13.306 26.732 1.00 78.50 286 PHE A C 1
ATOM 2296 O O . PHE A 1 286 ? -57.523 13.879 26.214 1.00 78.50 286 PHE A O 1
ATOM 2303 N N . TYR A 1 287 ? -55.859 12.364 26.096 1.00 81.06 287 TYR A N 1
ATOM 2304 C CA . TYR A 1 287 ? -56.137 11.955 24.716 1.00 81.06 287 TYR A CA 1
ATOM 2305 C C . TYR A 1 287 ? -57.108 10.775 24.610 1.00 81.06 287 TYR A C 1
ATOM 2307 O O . TYR A 1 287 ? -57.838 10.689 23.624 1.00 81.06 287 TYR A O 1
ATOM 2315 N N . GLU A 1 288 ? -57.148 9.889 25.605 1.00 81.38 288 GLU A N 1
ATOM 2316 C CA . GLU A 1 288 ? -58.054 8.736 25.617 1.00 81.38 288 GLU A CA 1
ATOM 2317 C C . GLU A 1 288 ? -59.410 9.061 26.259 1.00 81.38 288 GLU A C 1
ATOM 2319 O O . GLU A 1 288 ? -60.433 8.511 25.850 1.00 81.38 288 GLU A O 1
ATOM 2324 N N . TYR A 1 289 ? -59.460 9.986 27.222 1.00 76.06 289 TYR A N 1
ATOM 2325 C CA . TYR A 1 289 ? -60.675 10.303 27.968 1.00 76.06 289 TYR A CA 1
ATOM 2326 C C . TYR A 1 289 ? -61.240 11.674 27.579 1.00 76.06 289 TYR A C 1
ATOM 2328 O O . TYR A 1 289 ? -61.038 12.693 28.242 1.00 76.06 289 TYR A O 1
ATOM 2336 N N . LEU A 1 290 ? -61.996 11.698 26.478 1.00 78.62 290 LEU A N 1
ATOM 2337 C CA . LEU A 1 290 ? -62.694 12.900 26.022 1.00 78.62 290 LEU A CA 1
ATOM 2338 C C . LEU A 1 290 ? -63.855 13.253 26.976 1.00 78.62 290 LEU A C 1
ATOM 2340 O O . LEU A 1 290 ? -64.730 12.414 27.214 1.00 78.62 290 LEU A O 1
ATOM 2344 N N . PRO A 1 291 ? -63.926 14.492 27.502 1.00 73.50 291 PRO A N 1
ATOM 2345 C CA . PRO A 1 291 ? -65.037 14.923 28.343 1.00 73.50 291 PRO A CA 1
ATOM 2346 C C . PRO A 1 291 ? -66.380 14.812 27.614 1.00 73.50 291 PRO A C 1
ATOM 2348 O O . PRO A 1 291 ? -66.494 15.146 26.432 1.00 73.50 291 PRO A O 1
ATOM 2351 N N . ASN A 1 292 ? -67.431 14.393 28.324 1.00 71.75 292 ASN A N 1
ATOM 2352 C CA . ASN A 1 292 ? -68.767 14.320 27.745 1.00 71.75 292 ASN A CA 1
ATOM 2353 C C . ASN A 1 292 ? -69.278 15.735 27.440 1.00 71.75 292 ASN A C 1
ATOM 2355 O O . ASN A 1 292 ? -69.631 16.504 28.332 1.00 71.75 292 ASN A O 1
ATOM 2359 N N . MET A 1 293 ? -69.343 16.077 26.154 1.00 64.69 293 MET A N 1
ATOM 2360 C CA . MET A 1 293 ? -69.755 17.403 25.687 1.00 64.69 293 MET A CA 1
ATOM 2361 C C . MET A 1 293 ? -71.178 17.788 26.133 1.00 64.69 293 MET A C 1
ATOM 2363 O O . MET A 1 293 ? -71.498 18.974 26.155 1.00 64.69 293 MET A O 1
ATOM 2367 N N . LYS A 1 294 ? -72.031 16.827 26.531 1.00 63.16 294 LYS A N 1
ATOM 2368 C CA . LYS A 1 294 ? -73.367 17.113 27.087 1.00 63.16 294 LYS A CA 1
ATOM 2369 C C . LYS A 1 294 ? -73.308 17.821 28.444 1.00 63.16 294 LYS A C 1
ATOM 2371 O O . LYS A 1 294 ? -74.219 18.587 28.742 1.00 63.16 294 LYS A O 1
ATOM 2376 N N . ASP A 1 295 ? -72.235 17.631 29.210 1.00 69.38 295 ASP A N 1
ATOM 2377 C CA . ASP A 1 295 ? -72.058 18.249 30.532 1.00 69.38 295 ASP A CA 1
ATOM 2378 C C . ASP A 1 295 ? -71.582 19.710 30.433 1.00 69.38 295 ASP A C 1
ATOM 2380 O O . ASP A 1 295 ? -71.747 20.492 31.369 1.00 69.38 295 ASP A O 1
ATOM 2384 N N . PHE A 1 296 ? -71.035 20.099 29.274 1.00 65.50 296 PHE A N 1
ATOM 2385 C CA . PHE A 1 296 ? -70.531 21.449 28.989 1.00 65.50 296 PHE A CA 1
ATOM 2386 C C . PHE A 1 296 ? -71.453 22.267 28.071 1.00 65.50 296 PHE A C 1
ATOM 2388 O O . PHE A 1 296 ? -71.171 23.435 27.795 1.00 65.50 296 PHE A O 1
ATOM 2395 N N . LEU A 1 297 ? -72.570 21.689 27.615 1.00 60.81 297 LEU A N 1
ATOM 2396 C CA . LEU A 1 297 ? -73.579 22.385 26.822 1.00 60.81 297 LEU A CA 1
ATOM 2397 C C . LEU A 1 297 ? -74.774 22.781 27.705 1.00 60.81 297 LEU A C 1
ATOM 2399 O O . LEU A 1 297 ? -75.388 21.917 28.331 1.00 60.81 297 LEU A O 1
ATOM 2403 N N . PRO A 1 298 ? -75.179 24.065 27.738 1.00 58.91 298 PRO A N 1
ATOM 2404 C CA . PRO A 1 298 ? -76.396 24.470 28.424 1.00 58.91 298 PRO A CA 1
ATOM 2405 C C . PRO A 1 298 ? -77.616 23.923 27.672 1.00 58.91 298 PRO A C 1
ATOM 2407 O O . PRO A 1 298 ? -78.058 24.510 26.690 1.00 58.91 298 PRO A O 1
ATOM 2410 N N . SER A 1 299 ? -78.104 22.762 28.125 1.00 61.75 299 SER A N 1
ATOM 2411 C CA . SER A 1 299 ? -79.411 22.144 27.853 1.00 61.75 299 SER A CA 1
ATOM 2412 C C . SER A 1 299 ? -80.045 22.523 26.509 1.00 61.75 299 SER A C 1
ATOM 2414 O O . SER A 1 299 ? -81.136 23.094 26.472 1.00 61.75 299 SER A O 1
ATOM 2416 N N . LEU A 1 300 ? -79.380 22.193 25.399 1.00 53.62 300 LEU A N 1
ATOM 2417 C CA . LEU A 1 300 ? -80.025 22.176 24.092 1.00 53.62 300 LEU A CA 1
ATOM 2418 C C . LEU A 1 300 ? -80.423 20.731 23.800 1.00 53.62 300 LEU A C 1
ATOM 2420 O O . LEU A 1 300 ? -79.587 19.868 23.545 1.00 53.62 300 LEU A O 1
ATOM 2424 N N . THR A 1 301 ? -81.716 20.462 23.946 1.00 56.03 301 THR A N 1
ATOM 2425 C CA . THR A 1 301 ? -82.333 19.141 23.840 1.00 56.03 301 THR A CA 1
ATOM 2426 C C . THR A 1 301 ? -82.253 18.636 22.399 1.00 56.03 301 THR A C 1
ATOM 2428 O O . THR A 1 301 ? -83.166 18.844 21.605 1.00 56.03 301 THR A O 1
ATOM 2431 N N . VAL A 1 302 ? -81.155 17.975 22.036 1.00 51.97 302 VAL A N 1
ATOM 2432 C CA . VAL A 1 302 ? -81.106 17.180 20.805 1.00 51.97 302 VAL A CA 1
ATOM 2433 C C . VAL A 1 302 ? -81.831 15.870 21.100 1.00 51.97 302 VAL A C 1
ATOM 2435 O O . VAL A 1 302 ? -81.320 15.014 21.817 1.00 51.97 302 VAL A O 1
ATOM 2438 N N . GLN A 1 303 ? -83.064 15.755 20.608 1.00 54.09 303 GLN A N 1
ATOM 2439 C CA . GLN A 1 303 ? -83.828 14.511 20.632 1.00 54.09 303 GLN A CA 1
ATOM 2440 C C . GLN A 1 303 ? -83.151 13.511 19.691 1.00 54.09 303 GLN A C 1
ATOM 2442 O O . GLN A 1 303 ? -83.286 13.611 18.474 1.00 54.09 303 GLN A O 1
ATOM 2447 N N . THR A 1 304 ? -82.411 12.558 20.246 1.00 44.66 304 THR A N 1
ATOM 2448 C CA . THR A 1 304 ? -82.007 11.355 19.520 1.00 44.66 304 THR A CA 1
ATOM 2449 C C . THR A 1 304 ? -83.008 10.261 19.851 1.00 44.66 304 THR A C 1
ATOM 2451 O O . THR A 1 304 ? -83.131 9.868 21.007 1.00 44.66 304 THR A O 1
ATOM 2454 N N . ASN A 1 305 ? -83.753 9.818 18.837 1.00 38.31 305 ASN A N 1
ATOM 2455 C CA . ASN A 1 305 ? -84.495 8.565 18.892 1.00 38.31 305 ASN A CA 1
ATOM 2456 C C . ASN A 1 305 ? -83.500 7.438 19.191 1.00 38.31 305 ASN A C 1
ATOM 2458 O O . ASN A 1 305 ? -82.507 7.305 18.474 1.00 38.31 305 ASN A O 1
ATOM 2462 N N . ASP A 1 306 ? -83.774 6.651 20.227 1.00 45.06 306 ASP A N 1
ATOM 2463 C CA . ASP A 1 306 ? -83.019 5.444 20.543 1.00 45.06 306 ASP A CA 1
ATOM 2464 C C . ASP A 1 306 ? -83.202 4.425 19.409 1.00 45.06 306 ASP A C 1
ATOM 2466 O O . ASP A 1 306 ? -84.237 3.767 19.287 1.00 45.06 306 ASP A O 1
ATOM 2470 N N . LEU A 1 307 ? -82.190 4.320 18.551 1.00 41.03 307 LEU A N 1
ATOM 2471 C CA . LEU A 1 307 ? -81.949 3.156 17.708 1.00 41.03 307 LEU A CA 1
ATOM 2472 C C . L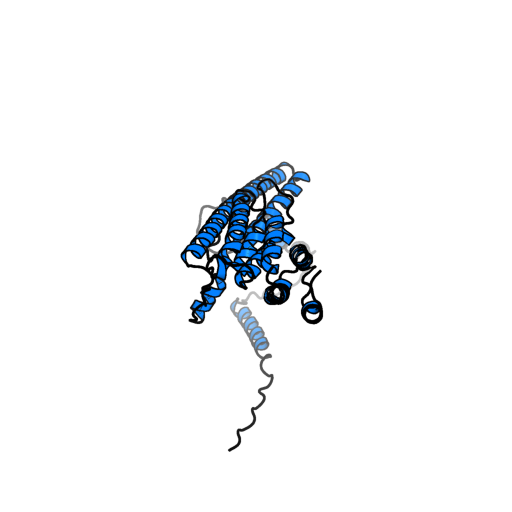EU A 1 307 ? -80.656 2.504 18.196 1.00 41.03 307 LEU A C 1
ATOM 2474 O O . LEU A 1 307 ? -79.588 2.670 17.614 1.00 41.03 307 LEU A O 1
ATOM 2478 N N . GLU A 1 308 ? -80.762 1.760 19.293 1.00 43.56 308 GLU A N 1
ATOM 2479 C CA . GLU A 1 308 ? -79.825 0.679 19.578 1.00 43.56 308 GLU A CA 1
ATOM 2480 C C . GLU A 1 308 ? -80.163 -0.496 18.654 1.00 43.56 308 GLU A C 1
ATOM 2482 O O . GLU A 1 308 ? -81.148 -1.195 18.878 1.00 43.56 308 GLU A O 1
ATOM 2487 N N . ALA A 1 309 ? -79.358 -0.718 17.612 1.00 35.94 309 ALA A N 1
ATOM 2488 C CA . ALA A 1 309 ? -79.170 -2.042 17.020 1.00 35.94 309 ALA A CA 1
ATOM 2489 C C . ALA A 1 309 ? -77.955 -2.060 16.078 1.00 35.94 309 ALA A C 1
ATOM 2491 O O . ALA A 1 309 ? -78.033 -1.624 14.936 1.00 35.94 309 ALA A O 1
ATOM 2492 N N . GLN A 1 310 ? -76.860 -2.624 16.594 1.00 42.06 310 GLN A N 1
ATOM 2493 C CA . GLN A 1 310 ? -75.975 -3.566 15.898 1.00 42.06 310 GLN A CA 1
ATOM 2494 C C . GLN A 1 310 ? -75.443 -3.140 14.520 1.00 42.06 310 GLN A C 1
ATOM 2496 O O . GLN A 1 310 ? -75.996 -3.500 13.485 1.00 42.06 310 GLN A O 1
ATOM 2501 N N . VAL A 1 311 ? -74.270 -2.509 14.514 1.00 38.41 311 VAL A N 1
ATOM 2502 C CA . VAL A 1 311 ? -73.314 -2.695 13.416 1.00 38.41 311 VAL A CA 1
ATOM 2503 C C . VAL A 1 311 ? -72.236 -3.621 13.970 1.00 38.41 311 VAL A C 1
ATOM 2505 O O . VAL A 1 311 ? -71.479 -3.222 14.852 1.00 38.41 311 VAL A O 1
ATOM 2508 N N . SER A 1 312 ? -72.257 -4.892 13.563 1.00 44.16 312 SER A N 1
ATOM 2509 C CA . SER A 1 312 ? -71.163 -5.815 13.860 1.00 44.16 312 SER A CA 1
ATOM 2510 C C . SER A 1 312 ? -69.934 -5.425 13.039 1.00 44.16 312 SER A C 1
ATOM 2512 O O . SER A 1 312 ? -70.044 -4.920 11.921 1.00 44.16 312 SER A O 1
ATOM 2514 N N . GLU A 1 313 ? -68.764 -5.677 13.615 1.00 43.06 313 GLU A N 1
ATOM 2515 C CA . GLU A 1 313 ? -67.430 -5.409 13.059 1.00 43.06 313 GLU A CA 1
ATOM 2516 C C . GLU A 1 313 ? -67.221 -6.034 11.660 1.00 43.06 313 GLU A C 1
ATOM 2518 O O . GLU A 1 313 ? -66.482 -5.497 10.842 1.00 43.06 313 GLU A O 1
ATOM 2523 N N . GLU A 1 314 ? -67.968 -7.093 11.328 1.00 44.22 314 GLU A N 1
ATOM 2524 C CA . GLU A 1 314 ? -67.922 -7.785 10.029 1.00 44.22 314 GLU A CA 1
ATOM 2525 C C . GLU A 1 314 ? -68.432 -6.941 8.844 1.00 44.22 314 GLU A C 1
ATOM 2527 O O . GLU A 1 314 ? -68.054 -7.205 7.704 1.00 44.22 314 GLU A O 1
ATOM 2532 N N . ALA A 1 315 ? -69.267 -5.918 9.069 1.00 44.25 315 ALA A N 1
ATOM 2533 C CA . ALA A 1 315 ? -69.758 -5.060 7.983 1.00 44.25 315 ALA A CA 1
ATOM 2534 C C . ALA A 1 315 ? -68.731 -3.999 7.539 1.00 44.25 315 ALA A C 1
ATOM 2536 O O . ALA A 1 315 ? -68.793 -3.531 6.406 1.00 44.25 315 ALA A O 1
ATOM 2537 N N . LEU A 1 316 ? -67.778 -3.639 8.408 1.00 46.94 316 LEU A N 1
ATOM 2538 C CA . LEU A 1 316 ? -66.731 -2.654 8.106 1.00 46.94 316 LEU A CA 1
ATOM 2539 C C . LEU A 1 316 ? -65.560 -3.277 7.329 1.00 46.94 316 LEU A C 1
ATOM 2541 O O . LEU A 1 316 ? -64.918 -2.592 6.537 1.00 46.94 316 LEU A O 1
ATOM 2545 N N . GLU A 1 317 ? -65.308 -4.579 7.500 1.00 47.72 317 GLU A N 1
ATOM 2546 C CA . GLU A 1 317 ? -64.276 -5.300 6.740 1.00 47.72 317 GLU A CA 1
ATOM 2547 C C . GLU A 1 317 ? -64.677 -5.554 5.277 1.00 47.72 317 GLU A C 1
ATOM 2549 O O . GLU A 1 317 ? -63.807 -5.636 4.410 1.00 47.72 317 GLU A O 1
ATOM 2554 N N . ALA A 1 318 ? -65.980 -5.632 4.979 1.00 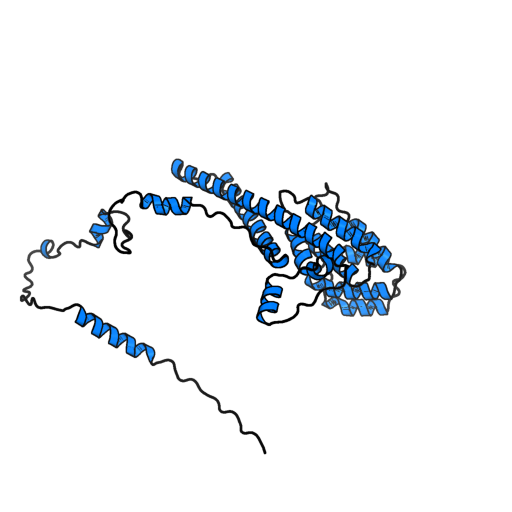48.25 318 ALA A N 1
ATOM 2555 C CA . ALA A 1 318 ? -66.473 -5.825 3.615 1.00 48.25 318 ALA A CA 1
ATOM 2556 C C . ALA A 1 318 ? -66.277 -4.575 2.734 1.00 48.25 318 ALA A C 1
ATOM 2558 O O . ALA A 1 318 ? -65.810 -4.709 1.603 1.00 48.25 318 ALA A O 1
ATOM 2559 N N . ASP A 1 319 ? -66.540 -3.376 3.267 1.00 46.97 319 ASP A N 1
ATOM 2560 C CA . ASP A 1 319 ? -66.328 -2.106 2.547 1.00 46.97 319 ASP A CA 1
ATOM 2561 C C . ASP A 1 319 ? -64.833 -1.840 2.289 1.00 46.97 319 ASP A C 1
ATOM 2563 O O . ASP A 1 319 ? -64.457 -1.303 1.247 1.00 46.97 319 ASP A O 1
ATOM 2567 N N . HIS A 1 320 ? -63.948 -2.275 3.194 1.00 46.47 320 HIS A N 1
ATOM 2568 C CA . HIS A 1 320 ? -62.508 -2.050 3.043 1.00 46.47 320 HIS A CA 1
ATOM 2569 C C . HIS A 1 320 ? -61.843 -2.971 2.003 1.00 46.47 320 HIS A C 1
ATOM 2571 O O . HIS A 1 320 ? -60.766 -2.648 1.495 1.00 46.47 320 HIS A O 1
ATOM 2577 N N . LEU A 1 321 ? -62.466 -4.111 1.676 1.00 47.31 321 LEU A N 1
ATOM 2578 C CA . LEU A 1 321 ? -61.949 -5.057 0.684 1.00 47.31 321 LEU A CA 1
ATOM 2579 C C . LEU A 1 321 ? -62.343 -4.692 -0.757 1.00 47.31 321 LEU A C 1
ATOM 2581 O O . LEU A 1 321 ? -61.612 -5.051 -1.681 1.00 47.31 321 LEU A O 1
ATOM 2585 N N . GLU A 1 322 ? -63.455 -3.974 -0.958 1.00 48.12 322 GLU A N 1
ATOM 2586 C CA . GLU A 1 322 ? -63.865 -3.484 -2.284 1.00 48.12 322 GLU A CA 1
ATOM 2587 C C . GLU A 1 322 ? -63.005 -2.299 -2.759 1.00 48.12 322 GLU A C 1
ATOM 2589 O O . GLU A 1 322 ? -62.638 -2.263 -3.933 1.00 48.12 322 GLU A O 1
ATOM 2594 N N . GLU A 1 323 ? -62.554 -1.406 -1.865 1.00 47.34 323 GLU A N 1
ATOM 2595 C CA . GLU A 1 323 ? -61.640 -0.304 -2.236 1.00 47.34 323 GLU A CA 1
ATOM 2596 C C . GLU A 1 323 ? -60.233 -0.783 -2.649 1.00 47.34 323 GLU A C 1
ATOM 2598 O O . GLU A 1 323 ? -59.586 -0.163 -3.490 1.00 47.34 323 GLU A O 1
ATOM 2603 N N . LEU A 1 324 ? -59.752 -1.914 -2.118 1.00 45.69 324 LEU A N 1
ATOM 2604 C CA . LEU A 1 324 ? -58.423 -2.453 -2.451 1.00 45.69 324 LEU A CA 1
ATOM 2605 C C . LEU A 1 324 ? -58.390 -3.244 -3.772 1.00 45.69 324 LEU A C 1
ATOM 2607 O O . LEU A 1 324 ? -57.307 -3.521 -4.294 1.00 45.69 324 LEU A O 1
ATOM 2611 N N . ALA A 1 325 ? -59.551 -3.623 -4.316 1.00 45.91 325 ALA A N 1
ATOM 2612 C CA . ALA A 1 325 ? -59.643 -4.365 -5.573 1.00 45.91 325 ALA A CA 1
ATOM 2613 C C . ALA A 1 325 ? -59.552 -3.456 -6.815 1.00 45.91 325 ALA A C 1
ATOM 2615 O O . ALA A 1 325 ? -59.053 -3.905 -7.852 1.00 45.91 325 ALA A O 1
ATOM 2616 N N . ASP A 1 326 ? -59.957 -2.186 -6.707 1.00 43.69 326 ASP A N 1
ATOM 2617 C CA . ASP A 1 326 ? -59.929 -1.226 -7.822 1.00 43.69 326 ASP A CA 1
ATOM 2618 C C . ASP A 1 326 ? -58.527 -0.632 -8.082 1.00 43.69 326 ASP A C 1
ATOM 2620 O O . ASP A 1 326 ? -58.195 -0.305 -9.224 1.00 43.69 326 ASP A O 1
ATOM 2624 N N . ASP A 1 327 ? -57.640 -0.603 -7.081 1.00 43.84 327 ASP A N 1
ATOM 2625 C CA . ASP A 1 327 ? -56.281 -0.046 -7.223 1.00 43.84 327 ASP A CA 1
ATOM 2626 C C . ASP A 1 327 ? -55.255 -1.014 -7.860 1.00 43.84 327 ASP A C 1
ATOM 2628 O O . ASP A 1 327 ? -54.147 -0.611 -8.230 1.00 43.84 327 ASP A O 1
ATOM 2632 N N . CYS A 1 328 ? -55.602 -2.292 -8.065 1.00 38.75 328 CYS A N 1
ATOM 2633 C CA . CYS A 1 328 ? -54.690 -3.295 -8.637 1.00 38.75 328 CYS A CA 1
ATOM 2634 C C . CYS A 1 328 ? -54.810 -3.509 -10.162 1.00 38.75 328 CYS A C 1
ATOM 2636 O O . CYS A 1 328 ? -54.052 -4.313 -10.714 1.00 38.75 328 CYS A O 1
ATOM 2638 N N . LEU A 1 329 ? -55.700 -2.799 -10.869 1.00 38.69 329 LEU A N 1
ATOM 2639 C CA . LEU A 1 329 ? -55.967 -3.035 -12.301 1.00 38.69 329 LEU A CA 1
ATOM 2640 C C . LEU A 1 329 ? -55.367 -2.013 -13.289 1.00 38.69 329 LEU A C 1
ATOM 2642 O O . LEU A 1 329 ? -55.588 -2.158 -14.488 1.00 38.69 329 LEU A O 1
ATOM 2646 N N . ILE A 1 330 ? -54.556 -1.035 -12.861 1.00 42.31 330 ILE A N 1
ATOM 2647 C CA . ILE A 1 330 ? -54.092 0.053 -13.762 1.00 42.31 330 ILE A CA 1
ATOM 2648 C C . ILE A 1 330 ? -52.637 -0.087 -14.277 1.00 42.31 330 ILE A C 1
ATOM 2650 O O . ILE A 1 330 ? -52.188 0.733 -15.070 1.00 42.31 330 ILE A O 1
ATOM 2654 N N . ILE A 1 331 ? -51.879 -1.145 -13.957 1.00 39.66 331 ILE A N 1
ATOM 2655 C CA . ILE A 1 331 ? -50.498 -1.288 -14.485 1.00 39.66 331 ILE A CA 1
ATOM 2656 C C . ILE A 1 331 ? -50.274 -2.627 -15.189 1.00 39.66 331 ILE A C 1
ATOM 2658 O O . ILE A 1 331 ? -49.513 -3.463 -14.708 1.00 39.66 331 ILE A O 1
ATOM 2662 N N . LYS A 1 332 ? -50.905 -2.819 -16.353 1.00 37.66 332 LYS A N 1
ATOM 2663 C CA . LYS A 1 332 ? -50.396 -3.678 -17.439 1.00 37.66 332 LYS A CA 1
ATOM 2664 C C . LYS A 1 332 ? -50.963 -3.211 -18.776 1.00 37.66 332 LYS A C 1
ATOM 2666 O O . LYS A 1 332 ? -52.044 -3.647 -19.135 1.00 37.66 332 LYS A O 1
ATOM 2671 N N . GLU A 1 333 ? -50.219 -2.376 -19.494 1.00 35.44 333 GLU A N 1
ATOM 2672 C CA . GLU A 1 333 ? -50.225 -2.311 -20.965 1.00 35.44 333 GLU A CA 1
ATOM 2673 C C . GLU A 1 333 ? -49.129 -1.334 -21.428 1.00 35.44 333 GLU A C 1
ATOM 2675 O O . GLU A 1 333 ? -49.372 -0.144 -21.554 1.00 35.44 333 GLU A O 1
ATOM 2680 N N . GLU A 1 334 ? -47.912 -1.835 -21.660 1.00 35.38 334 GLU A N 1
ATOM 2681 C CA . GLU A 1 334 ? -46.968 -1.239 -22.620 1.00 35.38 334 GLU A CA 1
ATOM 2682 C C . GLU A 1 334 ? -46.233 -2.381 -23.354 1.00 35.38 334 GLU A C 1
ATOM 2684 O O . GLU A 1 334 ? -45.335 -3.030 -22.822 1.00 35.38 334 GLU A O 1
ATOM 2689 N N . GLU A 1 335 ? -46.772 -2.666 -24.543 1.00 36.72 335 GLU A N 1
ATOM 2690 C CA . GLU A 1 335 ? -46.123 -2.985 -25.828 1.00 36.72 335 GLU A CA 1
ATOM 2691 C C . GLU A 1 335 ? -45.051 -4.097 -25.925 1.00 36.72 335 GLU A C 1
ATOM 2693 O O . GLU A 1 335 ? -43.867 -3.918 -25.645 1.00 36.72 335 GLU A O 1
ATOM 2698 N N . GLU A 1 336 ? -45.475 -5.232 -26.498 1.00 35.06 336 GLU A N 1
ATOM 2699 C CA . GLU A 1 336 ? -44.639 -6.184 -27.246 1.00 35.06 336 GLU A CA 1
ATOM 2700 C C . GLU A 1 336 ? -44.383 -5.653 -28.676 1.00 35.06 336 GLU A C 1
ATOM 2702 O O . GLU A 1 336 ? -45.313 -5.540 -29.478 1.00 35.06 336 GLU A O 1
ATOM 2707 N N . GLU A 1 337 ? -43.124 -5.382 -29.034 1.00 44.34 337 GLU A N 1
ATOM 2708 C CA . GLU A 1 337 ? -42.697 -5.239 -30.437 1.00 44.34 337 GLU A CA 1
ATOM 2709 C C . GLU A 1 337 ? -42.503 -6.626 -31.095 1.00 44.34 337 GLU A C 1
ATOM 2711 O O . GLU A 1 337 ? -41.869 -7.503 -30.498 1.00 44.34 337 GLU A O 1
ATOM 2716 N N . PRO A 1 338 ? -42.970 -6.855 -32.340 1.00 44.44 338 PRO A N 1
ATOM 2717 C CA . PRO A 1 338 ? -42.770 -8.127 -33.029 1.00 44.44 338 PRO A CA 1
ATOM 2718 C C . PRO A 1 338 ? -41.408 -8.202 -33.745 1.00 44.44 338 PRO A C 1
ATOM 2720 O O . PRO A 1 338 ? -41.011 -7.302 -34.485 1.00 44.44 338 PRO A O 1
ATOM 2723 N N . LEU A 1 339 ? -40.719 -9.334 -33.572 1.00 50.53 339 LEU A N 1
ATOM 2724 C CA . LEU A 1 339 ? -39.495 -9.709 -34.293 1.00 50.53 339 LEU A CA 1
ATOM 2725 C C . LEU A 1 339 ? -39.767 -9.994 -35.790 1.00 50.53 339 LEU A C 1
ATOM 2727 O O . LEU A 1 339 ? -40.823 -10.537 -36.126 1.00 50.53 339 LEU A O 1
ATOM 2731 N N . PRO A 1 340 ? -38.822 -9.682 -36.700 1.00 60.81 340 PRO A N 1
ATOM 2732 C CA . PRO A 1 340 ? -38.968 -9.940 -38.133 1.00 60.81 340 PRO A CA 1
ATOM 2733 C C . PRO A 1 340 ? -38.756 -11.429 -38.481 1.00 60.81 340 PRO A C 1
ATOM 2735 O O . PRO A 1 340 ? -38.042 -12.124 -37.757 1.00 60.81 340 PRO A O 1
ATOM 2738 N N . PRO A 1 341 ? -39.338 -11.933 -39.589 1.00 62.47 341 PRO A N 1
ATOM 2739 C CA . PRO A 1 341 ? -39.205 -13.334 -39.978 1.00 62.47 341 PRO A CA 1
ATOM 2740 C C . PRO A 1 341 ? -37.856 -13.625 -40.656 1.00 62.47 341 PRO A C 1
ATOM 2742 O O . PRO A 1 341 ? -37.341 -12.806 -41.422 1.00 62.47 341 PRO A O 1
ATOM 2745 N N . ASP A 1 342 ? -37.323 -14.819 -40.392 1.00 46.81 342 ASP A N 1
ATOM 2746 C CA . ASP A 1 342 ? -36.116 -15.367 -41.020 1.00 46.81 342 ASP A CA 1
ATOM 2747 C C . ASP A 1 342 ? -36.319 -15.636 -42.526 1.00 46.81 342 ASP A C 1
ATOM 2749 O O . ASP A 1 342 ? -37.397 -16.091 -42.927 1.00 46.81 342 ASP A O 1
ATOM 2753 N N . PRO A 1 343 ? -35.300 -15.405 -43.375 1.00 60.88 343 PRO A N 1
ATOM 2754 C CA . PRO A 1 343 ? -35.345 -15.781 -44.782 1.00 60.88 343 PRO A CA 1
ATOM 2755 C C . PRO A 1 343 ? -34.921 -17.244 -45.008 1.00 60.88 343 PRO A C 1
ATOM 2757 O O . PRO A 1 343 ? -33.979 -17.731 -44.379 1.00 60.88 343 PRO A O 1
ATOM 2760 N N . GLU A 1 344 ? -35.616 -17.904 -45.943 1.00 49.66 344 GLU A N 1
ATOM 2761 C CA . GLU A 1 344 ? -35.259 -19.199 -46.557 1.00 49.66 344 GLU A CA 1
ATOM 2762 C C . GLU A 1 344 ? -33.928 -19.175 -47.326 1.00 49.66 344 GLU A C 1
ATOM 2764 O O . GLU A 1 344 ? -33.607 -18.135 -47.955 1.00 49.66 344 GLU A O 1
#